Protein AF-A0A927XH77-F1 (afdb_monomer_lite)

Structure (mmCIF, N/CA/C/O backbone):
data_AF-A0A927XH77-F1
#
_entry.id   AF-A0A927XH77-F1
#
loop_
_atom_site.group_PDB
_atom_site.id
_atom_site.type_symbol
_atom_site.label_atom_id
_atom_site.label_alt_id
_atom_site.label_comp_id
_atom_site.label_asym_id
_atom_site.label_entity_id
_atom_site.label_seq_id
_atom_site.pdbx_PDB_ins_code
_atom_site.Cartn_x
_atom_site.Cartn_y
_atom_site.Cartn_z
_atom_site.occupancy
_atom_site.B_iso_or_equiv
_atom_site.auth_seq_id
_atom_site.auth_comp_id
_atom_site.auth_asym_id
_atom_site.auth_atom_id
_atom_site.pdbx_PDB_model_num
ATOM 1 N N . MET A 1 1 ? 12.608 -8.763 -32.098 1.00 68.75 1 MET A N 1
ATOM 2 C CA . MET A 1 1 ? 11.602 -8.159 -32.977 1.00 68.75 1 MET A CA 1
ATOM 3 C C . MET A 1 1 ? 12.230 -7.992 -34.345 1.00 68.75 1 MET A C 1
ATOM 5 O O . MET A 1 1 ? 13.358 -7.510 -34.406 1.00 68.75 1 MET A O 1
ATOM 9 N N . THR A 1 2 ? 11.571 -8.462 -35.395 1.00 84.12 2 THR A N 1
ATOM 10 C CA . THR A 1 2 ? 11.972 -8.260 -36.792 1.00 84.12 2 THR A CA 1
ATOM 11 C C . THR A 1 2 ? 11.554 -6.865 -37.270 1.00 84.12 2 THR A C 1
ATOM 13 O O . THR A 1 2 ? 10.766 -6.179 -36.618 1.00 84.12 2 THR A O 1
ATOM 16 N N . GLU A 1 3 ? 12.080 -6.422 -38.409 1.00 82.06 3 GLU A N 1
ATOM 17 C CA . GLU A 1 3 ? 11.699 -5.135 -39.007 1.00 82.06 3 GLU A CA 1
ATOM 18 C C . GLU A 1 3 ? 10.215 -5.100 -39.415 1.00 82.06 3 GLU A C 1
ATOM 20 O O . GLU A 1 3 ? 9.534 -4.096 -39.219 1.00 82.06 3 GLU A O 1
ATOM 25 N N . GLU A 1 4 ? 9.683 -6.218 -39.913 1.00 86.25 4 GLU A N 1
ATOM 26 C CA . GLU A 1 4 ? 8.265 -6.361 -40.252 1.00 86.25 4 GLU A CA 1
ATOM 27 C C . GLU A 1 4 ? 7.363 -6.249 -39.014 1.00 86.25 4 GLU A C 1
ATOM 29 O O . GLU A 1 4 ? 6.368 -5.521 -39.032 1.00 86.25 4 GLU A O 1
ATOM 34 N N . GLU A 1 5 ? 7.740 -6.907 -37.912 1.00 84.69 5 GLU A N 1
ATOM 35 C CA . GLU A 1 5 ? 7.036 -6.804 -36.629 1.00 84.69 5 GLU A CA 1
ATOM 36 C C . GLU A 1 5 ? 7.034 -5.360 -36.108 1.00 84.69 5 GLU A C 1
ATOM 38 O O . GLU A 1 5 ? 5.997 -4.869 -35.663 1.00 84.69 5 GLU A O 1
ATOM 43 N N . TYR A 1 6 ? 8.166 -4.656 -36.218 1.00 83.38 6 TYR A N 1
ATOM 44 C CA . TYR A 1 6 ? 8.263 -3.250 -35.826 1.00 83.38 6 TYR A CA 1
ATOM 45 C C . TYR A 1 6 ? 7.384 -2.343 -36.695 1.00 83.38 6 TYR A C 1
ATOM 47 O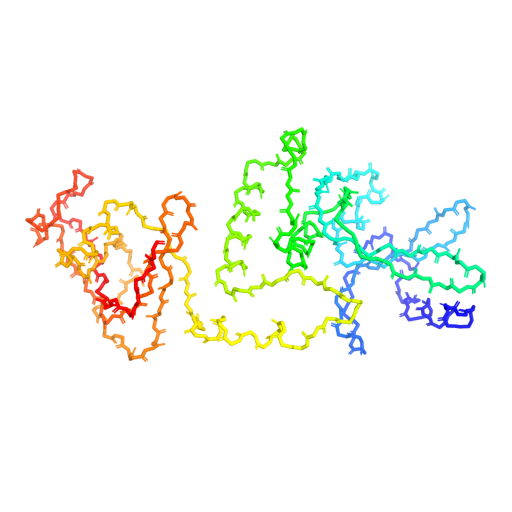 O . TYR A 1 6 ? 6.660 -1.497 -36.176 1.00 83.38 6 TYR A O 1
ATOM 55 N N . ASN A 1 7 ? 7.386 -2.536 -38.014 1.00 85.00 7 ASN A N 1
ATOM 56 C CA . ASN A 1 7 ? 6.564 -1.736 -38.922 1.00 85.00 7 ASN A CA 1
ATOM 57 C C . ASN A 1 7 ? 5.062 -1.947 -38.678 1.00 85.00 7 ASN A C 1
ATOM 59 O O . ASN A 1 7 ? 4.292 -0.986 -38.709 1.00 85.00 7 ASN A O 1
ATOM 63 N N . ASN A 1 8 ? 4.636 -3.180 -38.391 1.00 86.06 8 ASN A N 1
ATOM 64 C CA . ASN A 1 8 ? 3.254 -3.468 -38.002 1.00 86.06 8 ASN A CA 1
ATOM 65 C C . ASN A 1 8 ? 2.901 -2.855 -36.640 1.00 86.06 8 ASN A C 1
ATOM 67 O O . ASN A 1 8 ? 1.804 -2.321 -36.482 1.00 86.06 8 ASN A O 1
ATOM 71 N N . PHE A 1 9 ? 3.838 -2.868 -35.686 1.00 86.19 9 PHE A N 1
ATOM 72 C CA . PHE A 1 9 ? 3.676 -2.185 -34.403 1.00 86.19 9 PHE A CA 1
ATOM 73 C C . PHE A 1 9 ? 3.472 -0.674 -34.588 1.00 86.19 9 PHE A C 1
ATOM 75 O O . PHE A 1 9 ? 2.514 -0.129 -34.050 1.00 86.19 9 PHE A O 1
ATOM 82 N N . VAL A 1 10 ? 4.297 -0.001 -35.398 1.00 86.94 10 VAL A N 1
ATOM 83 C CA . VAL A 1 10 ? 4.173 1.449 -35.645 1.00 86.94 10 VAL A CA 1
ATOM 84 C C . VAL A 1 10 ? 2.848 1.801 -36.326 1.00 86.94 10 VAL A C 1
ATOM 86 O O . VAL A 1 10 ? 2.184 2.741 -35.890 1.00 86.94 10 VAL A O 1
ATOM 89 N N . LYS A 1 11 ? 2.417 1.021 -37.330 1.00 89.25 11 LYS A N 1
ATOM 90 C CA . LYS A 1 11 ? 1.154 1.249 -38.063 1.00 89.25 11 LYS A CA 1
ATOM 91 C C . LYS A 1 11 ? -0.073 1.340 -37.154 1.00 89.25 11 LYS A C 1
ATOM 93 O O . LYS A 1 11 ? -0.998 2.096 -37.445 1.00 89.25 11 LYS A O 1
ATOM 98 N N . ARG A 1 12 ? -0.085 0.619 -36.025 1.00 88.31 12 ARG A N 1
ATOM 99 C CA . ARG A 1 12 ? -1.163 0.696 -35.018 1.00 88.31 12 ARG A CA 1
ATOM 100 C C . ARG A 1 12 ? -1.393 2.128 -34.513 1.00 88.31 12 ARG A C 1
ATOM 102 O O . ARG A 1 12 ? -2.514 2.486 -34.145 1.00 88.31 12 ARG A O 1
ATOM 109 N N . TYR A 1 13 ? -0.345 2.948 -34.514 1.00 92.56 13 TYR A N 1
ATOM 110 C CA . TYR A 1 13 ? -0.334 4.287 -33.942 1.00 92.56 13 TYR A CA 1
ATOM 111 C C . TYR A 1 13 ? -0.409 5.409 -34.979 1.00 92.56 13 TYR A C 1
ATOM 113 O O . TYR A 1 13 ? -0.410 6.574 -34.591 1.00 92.56 13 TYR A O 1
ATOM 121 N N . ASP A 1 14 ? -0.558 5.104 -36.273 1.00 90.38 14 ASP A N 1
ATOM 122 C CA . ASP A 1 14 ? -0.617 6.114 -37.346 1.00 90.38 14 ASP A CA 1
ATOM 123 C C . ASP A 1 14 ? -1.725 7.163 -37.132 1.00 90.38 14 ASP A C 1
ATOM 125 O O . ASP A 1 14 ? -1.602 8.314 -37.551 1.00 90.38 14 ASP A O 1
ATOM 129 N N . LYS A 1 15 ? -2.792 6.815 -36.406 1.00 91.06 15 LYS A N 1
ATOM 130 C CA . LYS A 1 15 ? -3.850 7.762 -36.009 1.00 91.06 15 LYS A CA 1
ATOM 131 C C . LYS A 1 15 ? -3.370 8.899 -35.092 1.00 91.06 15 LYS A C 1
ATOM 133 O O . LYS A 1 15 ? -4.022 9.935 -35.033 1.00 91.06 15 LYS A O 1
ATOM 138 N N . PHE A 1 16 ? -2.234 8.735 -34.413 1.00 91.56 16 PHE A N 1
ATOM 139 C CA . PHE A 1 16 ? -1.624 9.733 -33.524 1.00 91.56 16 PHE A CA 1
ATOM 140 C C . PHE A 1 16 ? -0.517 10.541 -34.204 1.00 91.56 16 PHE A C 1
ATOM 142 O O . PHE A 1 16 ? 0.141 11.357 -33.567 1.00 91.56 16 PHE A O 1
ATOM 149 N N . ASN A 1 17 ? -0.294 10.341 -35.504 1.00 87.50 17 ASN A N 1
ATOM 150 C CA . ASN A 1 17 ? 0.844 10.912 -36.219 1.00 87.50 17 ASN A CA 1
ATOM 151 C C . ASN A 1 17 ? 0.832 12.457 -36.228 1.00 87.50 17 ASN A C 1
ATOM 153 O O . ASN A 1 17 ? 1.875 13.078 -36.405 1.00 87.50 17 ASN A O 1
ATOM 157 N N . ASN A 1 18 ? -0.317 13.099 -36.008 1.00 85.38 18 ASN A N 1
ATOM 158 C CA . ASN A 1 18 ? -0.429 14.561 -35.920 1.00 85.38 18 ASN A CA 1
ATOM 159 C C . ASN A 1 18 ? -0.447 15.094 -34.477 1.00 85.38 18 ASN A C 1
ATOM 161 O O . ASN A 1 18 ? -0.586 16.301 -34.277 1.00 85.38 18 ASN A O 1
ATOM 165 N N . ASN A 1 19 ? -0.301 14.221 -33.479 1.00 84.94 19 ASN A N 1
ATOM 166 C CA . ASN A 1 19 ? -0.339 14.607 -32.076 1.00 84.94 19 ASN A CA 1
ATOM 167 C C . ASN A 1 19 ? 1.071 14.972 -31.610 1.00 84.94 19 ASN A C 1
ATOM 169 O O . ASN A 1 19 ? 2.002 14.177 -31.719 1.00 84.94 19 ASN A O 1
ATOM 173 N N . ASN A 1 20 ? 1.203 16.176 -31.057 1.00 80.00 20 ASN A N 1
ATOM 174 C CA . ASN A 1 20 ? 2.467 16.695 -30.527 1.00 80.00 20 ASN A CA 1
ATOM 175 C C . ASN A 1 20 ? 2.571 16.549 -28.998 1.00 80.00 20 ASN A C 1
ATOM 177 O O . ASN A 1 20 ? 3.527 17.039 -28.405 1.00 80.00 20 ASN A O 1
ATOM 181 N N . LEU A 1 21 ? 1.576 15.922 -28.364 1.00 89.12 21 LEU A N 1
ATOM 182 C CA . LEU A 1 21 ? 1.534 15.638 -26.931 1.00 89.12 21 LEU A CA 1
ATOM 183 C C . LEU A 1 21 ? 1.162 14.167 -26.692 1.00 89.12 21 LEU A C 1
ATOM 185 O O . LEU A 1 21 ? 0.433 13.596 -27.516 1.00 89.12 21 LEU A O 1
ATOM 189 N N . PRO A 1 22 ? 1.605 13.568 -25.568 1.00 92.44 22 PRO A N 1
ATOM 190 C CA . PRO A 1 22 ? 1.251 12.204 -25.196 1.00 92.44 22 PRO A CA 1
ATOM 191 C C . PRO A 1 22 ? -0.263 12.067 -25.080 1.00 92.44 22 PRO A C 1
ATOM 193 O O . PRO A 1 22 ? -0.912 12.744 -24.284 1.00 92.44 22 PRO A O 1
ATOM 196 N N . THR A 1 23 ? -0.834 11.212 -25.920 1.00 93.94 23 THR A N 1
ATOM 197 C CA . THR A 1 23 ? -2.278 11.001 -26.014 1.00 93.94 23 THR A CA 1
ATOM 198 C C . THR A 1 23 ? -2.631 9.668 -25.366 1.00 93.94 23 THR A C 1
ATOM 200 O O . THR A 1 23 ? -2.042 8.659 -25.760 1.00 93.94 23 THR A O 1
ATOM 203 N N . PRO A 1 24 ? -3.572 9.626 -24.405 1.00 94.31 24 PRO A N 1
ATOM 204 C CA . PRO A 1 24 ? -3.994 8.369 -23.805 1.00 94.31 24 PRO A CA 1
ATOM 205 C C . PRO A 1 24 ? -4.675 7.485 -24.855 1.00 94.31 24 PRO A C 1
ATOM 207 O O . PRO A 1 24 ? -5.554 7.930 -25.597 1.00 94.31 24 PRO A O 1
ATOM 210 N N . PHE A 1 25 ? -4.276 6.222 -24.904 1.00 94.06 25 PHE A N 1
ATOM 211 C CA . PHE A 1 25 ? -4.790 5.222 -25.821 1.00 94.06 25 PHE A CA 1
ATOM 212 C C . PHE A 1 25 ? -4.971 3.894 -25.096 1.00 94.06 25 PHE A C 1
ATOM 214 O O . PHE A 1 25 ? -4.021 3.331 -24.562 1.00 94.06 25 PHE A O 1
ATOM 221 N N . TRP A 1 26 ? -6.202 3.390 -25.097 1.00 94.44 26 TRP A N 1
ATOM 222 C CA . TRP A 1 26 ? -6.497 2.036 -24.655 1.00 94.44 26 TRP A CA 1
ATOM 223 C C . TRP A 1 26 ? -6.350 1.069 -25.834 1.00 94.44 26 TRP A C 1
ATOM 225 O O . TRP A 1 26 ? -7.107 1.142 -26.807 1.00 94.44 26 TRP A O 1
ATOM 235 N N . ASP A 1 27 ? -5.358 0.185 -25.761 1.00 90.44 27 ASP A N 1
ATOM 236 C CA . ASP A 1 27 ? -5.186 -0.901 -26.718 1.00 90.44 27 ASP A CA 1
ATOM 237 C C . ASP A 1 27 ? -6.066 -2.084 -26.303 1.00 90.44 27 ASP A C 1
ATOM 239 O O . ASP A 1 27 ? -5.738 -2.813 -25.370 1.00 90.44 27 ASP A O 1
ATOM 243 N N . GLU A 1 28 ? -7.175 -2.284 -27.015 1.00 90.00 28 GLU A N 1
ATOM 244 C CA . GLU A 1 28 ? -8.124 -3.372 -26.751 1.00 90.00 28 GLU A CA 1
ATOM 245 C C . GLU A 1 28 ? -7.530 -4.771 -26.977 1.00 90.00 28 GLU A C 1
ATOM 247 O O . GLU A 1 28 ? -7.924 -5.725 -26.311 1.00 90.00 28 GLU A O 1
ATOM 252 N N . GLU A 1 29 ? -6.580 -4.938 -27.897 1.00 88.56 29 GLU A N 1
ATOM 253 C CA . GLU A 1 29 ? -5.994 -6.256 -28.174 1.00 88.56 29 GLU A CA 1
ATOM 254 C C . GLU A 1 29 ? -5.056 -6.681 -27.044 1.00 88.56 29 GLU A C 1
ATOM 256 O O . GLU A 1 29 ? -5.024 -7.847 -26.647 1.00 88.56 29 GLU A O 1
ATOM 261 N N . ARG A 1 30 ? -4.282 -5.725 -26.524 1.00 87.94 30 ARG A N 1
ATOM 262 C CA . ARG A 1 30 ? -3.307 -5.954 -25.451 1.00 87.94 30 ARG A CA 1
ATOM 263 C C . ARG A 1 30 ? -3.860 -5.677 -24.057 1.00 87.94 30 ARG A C 1
ATOM 265 O O . ARG A 1 30 ? -3.221 -6.080 -23.090 1.00 87.94 30 ARG A O 1
ATOM 272 N N . GLN A 1 31 ? -5.027 -5.041 -23.960 1.00 90.06 31 GLN A N 1
ATOM 273 C CA . GLN A 1 31 ? -5.666 -4.603 -22.717 1.00 90.06 31 GLN A CA 1
ATOM 274 C C . GLN A 1 31 ? -4.722 -3.733 -21.869 1.00 90.06 31 GLN A C 1
ATOM 276 O O . GLN A 1 31 ? -4.516 -3.982 -20.680 1.00 90.06 31 GLN A O 1
ATOM 281 N N . VAL A 1 32 ? -4.105 -2.732 -22.507 1.00 90.44 32 VAL A N 1
ATOM 282 C CA . VAL A 1 32 ? -3.162 -1.801 -21.865 1.00 90.44 32 VAL A CA 1
ATOM 283 C C . VAL A 1 32 ? -3.519 -0.351 -22.171 1.00 90.44 32 VAL A C 1
ATOM 285 O O . VAL A 1 32 ? -3.895 -0.016 -23.294 1.00 90.44 32 VAL A O 1
ATOM 288 N N . LEU A 1 33 ? -3.372 0.513 -21.165 1.00 92.38 33 LEU A N 1
ATOM 289 C CA . LEU A 1 33 ? -3.394 1.960 -21.344 1.00 92.38 33 LEU A CA 1
ATOM 290 C C . LEU A 1 33 ? -1.980 2.444 -21.664 1.00 92.38 33 LEU A C 1
ATOM 292 O O . LEU A 1 33 ? -1.031 2.117 -20.953 1.00 92.38 33 LEU A O 1
ATOM 296 N N . GLU A 1 34 ? -1.861 3.244 -22.713 1.00 93.62 34 GLU A N 1
ATOM 297 C CA . GLU A 1 34 ? -0.601 3.793 -23.197 1.00 93.62 34 GLU A CA 1
ATOM 298 C C . GLU A 1 34 ? -0.733 5.296 -23.434 1.00 93.62 34 GLU A C 1
ATOM 300 O O . GLU A 1 34 ? -1.807 5.799 -23.759 1.00 93.62 34 GLU A O 1
ATOM 305 N N . TYR A 1 35 ? 0.377 6.013 -23.320 1.00 93.38 35 TYR A N 1
ATOM 306 C CA . TYR A 1 35 ? 0.507 7.404 -23.723 1.00 93.38 35 TYR A CA 1
ATOM 307 C C . TYR A 1 35 ? 1.366 7.458 -24.976 1.00 93.38 35 TYR A C 1
ATOM 309 O O . TYR A 1 35 ? 2.545 7.108 -24.958 1.00 93.38 35 TYR A O 1
ATOM 317 N N . VAL A 1 36 ? 0.742 7.860 -26.081 1.00 93.19 36 VAL A N 1
ATOM 318 C CA . VAL A 1 36 ? 1.332 7.761 -27.414 1.00 93.19 36 VAL A CA 1
ATOM 319 C C . VAL A 1 36 ? 1.553 9.143 -27.992 1.00 93.19 36 VAL A C 1
ATOM 321 O O . VAL A 1 36 ? 0.633 9.965 -28.023 1.00 93.19 36 VAL A O 1
ATOM 324 N N . HIS A 1 37 ? 2.751 9.390 -28.507 1.00 90.12 37 HIS A N 1
ATOM 325 C CA . HIS A 1 37 ? 3.009 10.559 -29.335 1.00 90.12 37 HIS A CA 1
ATOM 326 C C . HIS A 1 37 ? 4.105 10.289 -30.360 1.00 90.12 37 HIS A C 1
ATOM 328 O O . HIS A 1 37 ? 4.847 9.312 -30.279 1.00 90.12 37 HIS A O 1
ATOM 334 N N . PHE A 1 38 ? 4.207 11.178 -31.345 1.00 89.25 38 PHE A N 1
ATOM 335 C CA . PHE A 1 38 ? 5.346 11.200 -32.248 1.00 89.25 38 PHE A CA 1
ATOM 336 C C . PHE A 1 38 ? 6.177 12.450 -32.003 1.00 89.25 38 PHE A C 1
ATOM 338 O O . PHE A 1 38 ? 5.648 13.554 -31.894 1.00 89.25 38 PHE A O 1
ATOM 345 N N . TYR A 1 39 ? 7.493 12.290 -32.007 1.00 84.06 39 TYR A N 1
ATOM 346 C CA . TYR A 1 39 ? 8.443 13.391 -31.895 1.00 84.06 39 TYR A CA 1
ATOM 347 C C . TYR A 1 39 ? 9.444 13.358 -33.053 1.00 84.06 39 TYR A C 1
ATOM 349 O O . TYR A 1 39 ? 9.591 12.356 -33.759 1.00 84.06 39 TYR A O 1
ATOM 357 N N . LYS A 1 40 ? 10.129 14.478 -33.304 1.00 84.31 40 LYS A N 1
ATOM 358 C CA . LYS A 1 40 ? 11.193 14.560 -34.315 1.00 84.31 40 LYS A CA 1
ATOM 359 C C . LYS A 1 40 ? 12.554 14.534 -33.631 1.00 84.31 40 LYS A C 1
ATOM 361 O O . LYS A 1 40 ? 12.873 15.430 -32.861 1.00 84.31 40 LYS A O 1
ATOM 366 N N . ASN A 1 41 ? 13.387 13.560 -33.980 1.00 79.44 41 ASN A N 1
ATOM 367 C CA . ASN A 1 41 ? 14.772 13.461 -33.525 1.00 79.44 41 ASN A CA 1
ATOM 368 C C . ASN A 1 41 ? 15.702 13.424 -34.743 1.00 79.44 41 ASN A C 1
ATOM 370 O O . ASN A 1 41 ? 15.598 12.521 -35.574 1.00 79.44 41 ASN A O 1
ATOM 374 N N . LYS A 1 42 ? 16.581 14.429 -34.876 1.00 83.50 42 LYS A N 1
ATOM 375 C CA . LYS A 1 42 ? 17.491 14.603 -36.030 1.00 83.50 42 LYS A CA 1
ATOM 376 C C . LYS A 1 42 ? 16.769 14.486 -37.386 1.00 83.50 42 LYS A C 1
ATOM 378 O O . LYS A 1 42 ? 17.221 13.794 -38.291 1.00 83.50 42 LYS A O 1
ATOM 383 N N . GLY A 1 43 ? 15.596 15.112 -37.501 1.00 81.31 43 GLY A N 1
ATOM 384 C CA . GLY A 1 43 ? 14.766 15.088 -38.715 1.00 81.31 43 GLY A CA 1
ATOM 385 C C . GLY A 1 43 ? 13.974 13.795 -38.944 1.00 81.31 43 GLY A C 1
ATOM 386 O O . GLY A 1 43 ? 13.081 13.783 -39.786 1.00 81.31 43 GLY A O 1
ATOM 387 N N . THR A 1 44 ? 14.227 12.739 -38.167 1.00 82.12 44 THR A N 1
ATOM 388 C CA . THR A 1 44 ? 13.483 11.477 -38.245 1.00 82.12 44 THR A CA 1
ATOM 389 C C . THR 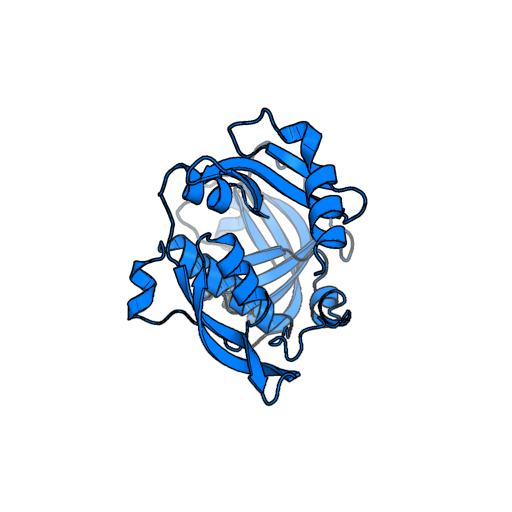A 1 44 ? 12.317 11.507 -37.270 1.00 82.12 44 THR A C 1
ATOM 391 O O . THR A 1 44 ? 12.491 11.822 -36.090 1.00 82.12 44 THR A O 1
ATOM 394 N N . LYS A 1 45 ? 11.119 11.184 -37.757 1.00 84.06 45 LYS A N 1
ATOM 395 C CA . LYS A 1 45 ? 9.941 11.037 -36.906 1.00 84.06 45 LYS A CA 1
ATOM 396 C C . LYS A 1 45 ? 10.031 9.716 -36.148 1.00 84.06 45 LYS A C 1
ATOM 398 O O . LYS A 1 45 ? 10.259 8.677 -36.762 1.00 84.06 45 LYS A O 1
ATOM 403 N N . LYS A 1 46 ? 9.880 9.766 -34.832 1.00 86.31 46 LYS A N 1
ATOM 404 C CA . LYS A 1 46 ? 9.931 8.607 -33.944 1.00 86.31 46 LYS A CA 1
ATOM 405 C C . LYS A 1 46 ? 8.626 8.502 -33.175 1.00 86.31 46 LYS A C 1
ATOM 407 O O . LYS A 1 46 ? 8.064 9.522 -32.785 1.00 86.31 46 LYS A O 1
ATOM 412 N N . LEU A 1 47 ? 8.164 7.271 -33.017 1.00 88.88 47 LEU A N 1
ATOM 413 C CA . LEU A 1 47 ? 7.056 6.913 -32.147 1.00 88.88 47 LEU A CA 1
ATOM 414 C C . LEU A 1 47 ? 7.593 6.781 -30.720 1.00 88.88 47 LEU A C 1
ATOM 416 O O . LEU A 1 47 ? 8.637 6.156 -30.525 1.00 88.88 47 LEU A O 1
ATOM 420 N N . ASP A 1 48 ? 6.866 7.333 -29.761 1.00 88.50 48 ASP A N 1
ATOM 421 C CA . ASP A 1 48 ? 7.004 7.007 -28.350 1.00 88.50 48 ASP A CA 1
ATOM 422 C C . ASP A 1 48 ? 5.682 6.446 -27.811 1.00 88.50 48 ASP A C 1
ATOM 424 O O . ASP A 1 48 ? 4.596 6.940 -28.137 1.00 88.50 48 ASP A O 1
ATOM 428 N N . VAL A 1 49 ? 5.798 5.382 -27.021 1.00 90.38 49 VAL A N 1
ATOM 429 C CA . VAL A 1 49 ? 4.697 4.660 -26.380 1.00 90.38 49 VAL A CA 1
ATOM 430 C C . VAL A 1 49 ? 5.147 4.350 -24.963 1.00 90.38 49 VAL A C 1
ATOM 432 O O . VAL A 1 49 ? 5.961 3.451 -24.751 1.00 90.38 49 VAL A O 1
ATOM 435 N N . SER A 1 50 ? 4.593 5.070 -23.996 1.00 88.94 50 SER A N 1
ATOM 436 C CA . SER A 1 50 ? 4.905 4.871 -22.583 1.00 88.94 50 SER A CA 1
ATOM 437 C C . SER A 1 50 ? 3.684 4.396 -21.806 1.00 88.94 50 SER A C 1
ATOM 439 O O . SER A 1 50 ? 2.542 4.701 -22.151 1.00 88.94 50 SER A O 1
ATOM 441 N N . SER A 1 51 ? 3.918 3.660 -20.723 1.00 86.69 51 SER A N 1
ATOM 442 C CA . SER A 1 51 ? 2.873 3.271 -19.776 1.00 86.69 51 SER A CA 1
ATOM 443 C C . SER A 1 51 ? 2.467 4.402 -18.829 1.00 86.69 51 SER A C 1
ATOM 445 O O . SER A 1 51 ? 1.449 4.272 -18.152 1.00 86.69 51 SER A O 1
ATOM 447 N N . THR A 1 52 ? 3.221 5.508 -18.765 1.00 87.12 52 THR A N 1
ATOM 448 C CA . THR A 1 52 ? 2.930 6.621 -17.849 1.00 87.12 52 THR A CA 1
ATOM 449 C C . THR A 1 52 ? 3.017 7.985 -18.535 1.00 87.12 52 THR A C 1
ATOM 451 O O . THR A 1 52 ? 3.855 8.247 -19.406 1.00 87.12 52 THR A O 1
ATOM 454 N N . LEU A 1 53 ? 2.124 8.892 -18.126 1.00 88.88 53 LEU A N 1
ATOM 455 C CA . LEU A 1 53 ? 2.120 10.270 -18.616 1.00 88.88 53 LEU A CA 1
ATOM 456 C C . LEU A 1 53 ? 3.351 11.041 -18.130 1.00 88.88 53 LEU A C 1
ATOM 458 O O . LEU A 1 53 ? 3.904 11.837 -18.881 1.00 88.88 53 LEU A O 1
ATOM 462 N N . GLU A 1 54 ? 3.771 10.795 -16.888 1.00 87.50 54 GLU A N 1
ATOM 463 C CA . GLU A 1 54 ? 4.931 11.435 -16.262 1.00 87.50 54 GLU A CA 1
ATOM 464 C C . GLU A 1 54 ? 6.209 11.176 -17.063 1.00 87.50 54 GLU A C 1
ATOM 466 O O . GLU A 1 54 ? 6.900 12.126 -17.420 1.00 87.50 54 GLU A O 1
ATOM 471 N N . TYR A 1 55 ? 6.457 9.920 -17.449 1.00 82.75 55 TYR A N 1
ATOM 472 C CA . TYR A 1 55 ? 7.584 9.564 -18.311 1.00 82.75 55 TYR A CA 1
ATOM 473 C C . TYR A 1 55 ? 7.481 10.243 -19.682 1.00 82.75 55 TYR A C 1
ATOM 475 O O . TYR A 1 55 ? 8.408 10.921 -20.120 1.00 82.75 55 TYR A O 1
ATOM 483 N N . SER A 1 56 ? 6.310 10.137 -20.325 1.00 86.00 56 SER A N 1
ATOM 484 C CA . SER A 1 56 ? 6.084 10.712 -21.660 1.00 86.00 56 SER A CA 1
ATOM 485 C C . SER A 1 56 ? 6.305 12.230 -21.702 1.00 86.00 56 SER A C 1
ATOM 487 O O . SER A 1 56 ? 6.811 12.771 -22.682 1.00 86.00 56 SER A O 1
ATOM 489 N N . LEU A 1 57 ? 5.883 12.950 -20.656 1.00 88.19 57 LEU A N 1
ATOM 490 C CA . LEU A 1 57 ? 6.086 14.396 -20.541 1.00 88.19 57 LEU A CA 1
ATOM 491 C C . LEU A 1 57 ? 7.512 14.744 -20.111 1.00 88.19 57 LEU A C 1
ATOM 493 O O . LEU A 1 57 ? 8.032 15.768 -20.559 1.00 88.19 57 LEU A O 1
ATOM 497 N N . GLY A 1 58 ? 8.138 13.916 -19.272 1.00 85.25 58 GLY A N 1
ATOM 498 C CA . GLY A 1 58 ? 9.532 14.055 -18.856 1.00 85.25 58 GLY A CA 1
ATOM 499 C C . GLY A 1 58 ? 10.479 14.097 -20.053 1.00 85.25 58 GLY A C 1
ATOM 500 O O . GLY A 1 58 ? 11.301 15.010 -20.140 1.00 85.25 58 GLY A O 1
ATOM 501 N N . ASP A 1 59 ? 10.280 13.207 -21.028 1.00 78.69 59 ASP A N 1
ATOM 502 C CA . ASP A 1 59 ? 11.062 13.170 -22.271 1.00 78.69 59 ASP A CA 1
ATOM 503 C C . ASP A 1 59 ? 10.874 14.428 -23.134 1.00 78.69 59 ASP A C 1
ATOM 505 O O . ASP A 1 59 ? 11.839 14.980 -23.666 1.00 78.69 59 ASP A O 1
ATOM 509 N N . ILE A 1 60 ? 9.641 14.931 -23.246 1.00 84.25 60 ILE A N 1
ATOM 510 C CA . ILE A 1 60 ? 9.337 16.139 -24.033 1.00 84.25 60 ILE A CA 1
ATOM 511 C C . ILE A 1 60 ? 9.924 17.391 -23.380 1.00 84.25 60 ILE A C 1
ATOM 513 O O . ILE A 1 60 ? 10.453 18.273 -24.058 1.00 84.25 60 ILE A O 1
ATOM 517 N N . THR A 1 61 ? 9.787 17.498 -22.062 1.00 84.69 61 THR A N 1
ATOM 518 C CA . THR A 1 61 ? 10.173 18.693 -21.301 1.00 84.69 61 THR A CA 1
ATOM 519 C C . THR A 1 61 ? 11.624 18.663 -20.839 1.00 84.69 61 THR A C 1
ATOM 521 O O . THR A 1 61 ? 12.109 19.663 -20.311 1.00 84.69 61 THR A O 1
ATOM 524 N N . ASN A 1 62 ? 12.325 17.544 -21.052 1.00 80.94 62 ASN A N 1
ATOM 525 C CA . ASN A 1 62 ? 13.638 17.277 -20.475 1.00 80.94 62 ASN A CA 1
ATOM 526 C C . ASN A 1 62 ? 13.637 17.437 -18.938 1.00 80.94 62 ASN A C 1
ATOM 528 O O . ASN A 1 62 ? 14.600 17.927 -18.347 1.00 80.94 62 ASN A O 1
ATOM 532 N N . ALA A 1 63 ? 12.531 17.049 -18.298 1.00 83.56 63 ALA A N 1
ATOM 533 C CA . ALA A 1 63 ? 12.314 17.112 -16.854 1.00 83.56 63 ALA A CA 1
ATOM 534 C C . ALA A 1 63 ? 12.271 15.698 -16.257 1.00 83.56 63 ALA A C 1
ATOM 536 O O . ALA A 1 63 ? 11.299 15.302 -15.617 1.00 83.56 63 ALA A O 1
ATOM 537 N N . SER A 1 64 ? 13.322 14.915 -16.505 1.00 75.81 64 SER A N 1
ATOM 538 C CA . SER A 1 64 ? 13.401 13.543 -16.007 1.00 75.81 64 SER A CA 1
ATOM 539 C C . SER A 1 64 ? 13.566 13.525 -14.492 1.00 75.81 64 SER A C 1
ATOM 541 O O . SER A 1 64 ? 14.497 14.124 -13.948 1.00 75.81 64 SER A O 1
ATOM 543 N N . LEU A 1 65 ? 12.710 12.763 -13.817 1.00 88.56 65 LEU A N 1
ATOM 544 C CA . LEU A 1 65 ? 12.943 12.385 -12.431 1.00 88.56 65 LEU A CA 1
ATOM 545 C C . LEU A 1 65 ? 14.000 11.283 -12.369 1.00 88.56 65 LEU A C 1
ATOM 547 O O . LEU A 1 65 ? 14.308 10.620 -13.366 1.00 88.56 65 LEU A O 1
ATOM 551 N N . TYR A 1 66 ? 14.589 11.128 -11.191 1.00 92.94 66 TYR A N 1
ATOM 552 C CA . TYR A 1 66 ? 15.590 10.110 -10.923 1.00 92.94 66 TYR A CA 1
ATOM 553 C C . TYR A 1 66 ? 15.319 9.520 -9.546 1.00 92.94 66 TYR A C 1
ATOM 555 O O . TYR A 1 66 ? 15.570 10.172 -8.532 1.00 92.94 66 TYR A O 1
ATOM 563 N N . TYR A 1 67 ? 14.791 8.299 -9.525 1.00 96.19 67 TYR A N 1
ATOM 564 C CA . TYR A 1 67 ? 14.450 7.569 -8.311 1.00 96.19 67 TYR A CA 1
ATOM 565 C C . TYR A 1 67 ? 15.332 6.326 -8.171 1.00 96.19 67 TYR A C 1
ATOM 567 O O . TYR A 1 67 ? 14.998 5.286 -8.738 1.00 96.19 67 TYR A O 1
ATOM 575 N N . PRO A 1 68 ? 16.465 6.414 -7.455 1.00 97.88 68 PRO A N 1
ATOM 576 C CA . PRO A 1 68 ? 17.357 5.284 -7.238 1.00 97.88 68 PRO A CA 1
ATOM 577 C C . PRO A 1 68 ? 16.844 4.351 -6.138 1.00 97.88 68 PRO A C 1
ATOM 579 O O . PRO A 1 68 ? 16.271 4.795 -5.141 1.00 97.88 68 PRO A O 1
ATOM 582 N N . PHE A 1 69 ? 17.052 3.050 -6.313 1.00 98.19 69 PHE A N 1
ATOM 583 C CA . PHE A 1 69 ? 16.707 2.011 -5.341 1.00 98.19 69 PHE A CA 1
ATOM 584 C C . PHE A 1 69 ? 17.535 0.748 -5.593 1.00 98.19 69 PHE A C 1
ATOM 586 O O . PHE A 1 69 ? 18.136 0.567 -6.651 1.00 98.19 69 PHE A O 1
ATOM 593 N N . ASN A 1 70 ? 17.533 -0.168 -4.633 1.00 97.94 70 ASN A N 1
ATOM 594 C CA . ASN A 1 70 ? 18.010 -1.531 -4.823 1.00 97.94 70 ASN A CA 1
ATOM 595 C C . ASN A 1 70 ? 16.811 -2.460 -4.949 1.00 97.94 70 ASN A C 1
ATOM 597 O O . ASN A 1 70 ? 15.842 -2.333 -4.204 1.00 97.94 70 ASN A O 1
ATOM 601 N N . ALA A 1 71 ? 16.875 -3.400 -5.882 1.00 97.00 71 ALA A N 1
ATOM 602 C CA . ALA A 1 71 ? 15.865 -4.434 -6.045 1.00 97.00 71 ALA A CA 1
ATOM 603 C C . ALA A 1 71 ? 16.482 -5.649 -6.735 1.00 97.00 71 ALA A C 1
ATOM 605 O O . ALA A 1 71 ? 17.585 -5.597 -7.281 1.00 97.00 71 ALA A O 1
ATOM 606 N N . LYS A 1 72 ? 15.737 -6.751 -6.753 1.00 94.56 72 LYS A N 1
ATOM 607 C CA . LYS A 1 72 ? 16.056 -7.866 -7.634 1.00 94.56 72 LYS A CA 1
ATOM 608 C C . LYS A 1 72 ? 15.760 -7.462 -9.085 1.00 94.56 72 LYS A C 1
ATOM 610 O O . LYS A 1 72 ? 14.617 -7.135 -9.407 1.00 94.56 72 LYS A O 1
ATOM 615 N N . ILE A 1 73 ? 16.791 -7.460 -9.928 1.00 89.88 73 ILE A N 1
ATOM 616 C CA . ILE A 1 73 ? 16.764 -7.031 -11.331 1.00 89.88 73 ILE A CA 1
ATOM 617 C C . ILE A 1 73 ? 17.072 -8.203 -12.265 1.00 89.88 73 ILE A C 1
ATOM 619 O O . ILE A 1 73 ? 17.879 -9.079 -11.955 1.00 89.88 73 ILE A O 1
ATOM 623 N N . ILE A 1 74 ? 16.418 -8.218 -13.428 1.00 85.56 74 ILE A N 1
ATOM 624 C CA . ILE A 1 74 ? 16.674 -9.209 -14.478 1.00 85.56 74 ILE A CA 1
ATOM 625 C C . ILE A 1 74 ? 17.709 -8.624 -15.431 1.00 85.56 74 ILE A C 1
ATOM 627 O O . ILE A 1 74 ? 17.404 -7.746 -16.238 1.00 85.56 74 ILE A O 1
ATOM 631 N N . ILE A 1 75 ? 18.925 -9.148 -15.373 1.00 84.56 75 ILE A N 1
ATOM 632 C CA . ILE A 1 75 ? 20.012 -8.757 -16.263 1.00 84.56 75 ILE A CA 1
ATOM 633 C C . ILE A 1 75 ? 20.027 -9.705 -17.451 1.00 84.56 75 ILE A C 1
ATOM 635 O O . ILE A 1 75 ? 19.898 -10.920 -17.299 1.00 84.56 75 ILE A O 1
ATOM 639 N N . SER A 1 76 ? 20.200 -9.155 -18.651 1.00 85.19 76 SER A N 1
ATOM 640 C CA . SER A 1 76 ? 20.396 -9.958 -19.852 1.00 85.19 76 SER A CA 1
ATOM 641 C C . SER A 1 76 ? 21.707 -9.613 -20.531 1.00 85.19 76 SER A C 1
ATOM 643 O O . SER A 1 76 ? 21.950 -8.441 -20.814 1.00 85.19 76 SER A O 1
ATOM 645 N N . TYR A 1 77 ? 22.500 -10.624 -20.860 1.00 85.06 77 TYR A N 1
ATOM 646 C CA . TYR A 1 77 ? 23.742 -10.468 -21.612 1.00 85.06 77 TYR A CA 1
ATOM 647 C C . TYR A 1 77 ? 23.846 -11.533 -22.704 1.00 85.06 77 TYR A C 1
ATOM 649 O O . TYR A 1 77 ? 23.123 -12.532 -22.704 1.00 85.06 77 TYR A O 1
ATOM 657 N N . LEU A 1 78 ? 24.715 -11.288 -23.684 1.00 89.56 78 LEU A N 1
ATOM 658 C CA . LEU A 1 78 ? 24.987 -12.232 -24.761 1.00 89.56 78 LEU A CA 1
ATOM 659 C C . LEU A 1 78 ? 26.221 -13.058 -24.412 1.00 89.56 78 LEU A C 1
ATOM 661 O O . LEU A 1 78 ? 27.316 -12.521 -24.281 1.00 89.56 78 LEU A O 1
ATOM 665 N N . GLU A 1 79 ? 26.052 -14.371 -24.328 1.00 88.81 79 GLU A N 1
ATOM 666 C CA . GLU A 1 79 ? 27.149 -15.323 -24.202 1.00 88.81 79 GLU A CA 1
ATOM 667 C C . GLU A 1 79 ? 27.125 -16.262 -25.410 1.00 88.81 79 GLU A C 1
ATOM 669 O O . GLU A 1 79 ? 26.143 -16.968 -25.642 1.00 88.81 79 GLU A O 1
ATOM 674 N N . LYS A 1 80 ? 28.190 -16.251 -26.227 1.00 88.31 80 LYS A N 1
ATOM 675 C CA . LYS A 1 80 ? 28.302 -17.073 -27.453 1.00 88.31 80 LYS A CA 1
ATOM 676 C C . LYS A 1 80 ? 27.054 -16.978 -28.356 1.00 88.31 80 LYS A C 1
ATOM 678 O O . LYS A 1 80 ? 26.522 -17.992 -28.803 1.00 88.31 80 LYS A O 1
ATOM 683 N N . ASN A 1 81 ? 26.575 -15.754 -28.600 1.00 86.50 81 ASN A N 1
ATOM 684 C CA . ASN A 1 81 ? 25.361 -15.441 -29.374 1.00 86.50 81 ASN A CA 1
ATOM 685 C C . ASN A 1 81 ? 24.043 -15.997 -28.798 1.00 86.50 81 ASN A C 1
ATOM 687 O O . ASN A 1 81 ? 23.026 -16.005 -29.490 1.00 86.50 81 ASN A O 1
ATOM 691 N N . LYS A 1 82 ? 24.023 -16.428 -27.532 1.00 85.31 82 LYS A N 1
ATOM 692 C CA . LYS A 1 82 ? 22.801 -16.773 -26.797 1.00 85.31 82 LYS A CA 1
ATOM 693 C C . LYS A 1 82 ? 22.526 -15.714 -25.740 1.00 85.31 82 LYS A C 1
ATOM 695 O O . LYS A 1 82 ? 23.430 -15.303 -25.019 1.00 85.31 82 LYS A O 1
ATOM 700 N N . ARG A 1 83 ? 21.272 -15.270 -25.647 1.00 83.94 83 ARG A N 1
ATOM 701 C CA . ARG A 1 83 ? 20.840 -14.357 -24.587 1.00 83.94 83 ARG A CA 1
ATOM 702 C C . ARG A 1 83 ? 20.664 -15.153 -23.300 1.00 83.94 83 ARG A C 1
ATOM 704 O O . ARG A 1 83 ? 19.818 -16.043 -23.245 1.00 83.94 83 ARG A O 1
ATOM 711 N N . ILE A 1 84 ? 21.483 -14.844 -22.307 1.00 85.12 84 ILE A N 1
ATOM 712 C CA . ILE A 1 84 ? 21.404 -15.399 -20.959 1.00 85.12 84 ILE A CA 1
ATOM 713 C C . ILE A 1 84 ? 20.701 -14.377 -20.075 1.00 85.12 84 ILE A C 1
ATOM 715 O O . ILE A 1 84 ? 20.878 -13.170 -20.258 1.00 85.12 84 ILE A O 1
ATOM 719 N N . PHE A 1 85 ? 19.884 -14.866 -19.148 1.00 84.25 85 PHE A N 1
ATOM 720 C CA . PHE A 1 85 ? 19.190 -14.048 -18.166 1.00 84.25 85 PHE A CA 1
ATOM 721 C C . PHE A 1 85 ? 19.618 -14.477 -16.775 1.00 84.25 85 PHE A C 1
ATOM 723 O O . PHE A 1 85 ? 19.449 -15.643 -16.422 1.00 84.25 85 PHE A O 1
ATOM 730 N N . ASN A 1 86 ? 20.123 -13.522 -16.005 1.00 86.94 86 ASN A N 1
ATOM 731 C CA . ASN A 1 86 ? 20.420 -13.696 -14.594 1.00 86.94 86 ASN A CA 1
ATOM 732 C C . ASN A 1 86 ? 19.538 -12.770 -13.774 1.00 86.94 86 ASN A C 1
ATOM 734 O O . ASN A 1 86 ? 19.057 -11.743 -14.256 1.00 86.94 86 ASN A O 1
ATOM 738 N N . ILE A 1 87 ? 19.323 -13.170 -12.531 1.00 89.25 87 ILE A N 1
ATOM 739 C CA . ILE A 1 87 ? 18.547 -12.409 -11.572 1.00 89.25 87 ILE A CA 1
ATOM 740 C C . ILE A 1 87 ? 19.442 -12.171 -10.369 1.00 89.25 87 ILE A C 1
ATOM 742 O O . ILE A 1 87 ? 19.893 -13.122 -9.733 1.00 89.25 87 ILE A O 1
ATOM 746 N N . GLU A 1 88 ? 19.708 -10.906 -10.082 1.00 91.75 88 GLU A N 1
ATOM 747 C CA . GLU A 1 88 ? 20.552 -10.495 -8.966 1.00 91.75 88 GLU A CA 1
ATOM 748 C C . GLU A 1 88 ? 19.959 -9.278 -8.269 1.00 91.75 88 GLU A C 1
ATOM 750 O O . GLU A 1 88 ? 19.152 -8.549 -8.843 1.00 91.75 88 GLU A O 1
ATOM 755 N N . VAL A 1 89 ? 20.333 -9.080 -7.007 1.00 94.25 89 VAL A N 1
ATOM 756 C CA . VAL A 1 89 ? 20.016 -7.841 -6.298 1.00 94.25 89 VAL A CA 1
ATOM 757 C C . VAL A 1 89 ? 21.026 -6.798 -6.742 1.00 94.25 89 VAL A C 1
ATOM 759 O O . VAL A 1 89 ? 22.228 -6.987 -6.565 1.00 94.25 89 VAL A O 1
ATOM 762 N N . GLY A 1 90 ? 20.532 -5.716 -7.329 1.00 94.50 90 GLY A N 1
ATOM 763 C CA . GLY A 1 90 ? 21.361 -4.656 -7.878 1.00 94.50 90 GLY A CA 1
ATOM 764 C C . GLY A 1 90 ? 20.755 -3.283 -7.646 1.00 94.50 90 GLY A C 1
ATOM 765 O O . GLY A 1 90 ? 19.583 -3.144 -7.287 1.00 94.50 90 GLY A O 1
ATOM 766 N N . HIS A 1 91 ? 21.587 -2.270 -7.860 1.00 96.19 91 HIS A N 1
ATOM 767 C CA . HIS A 1 91 ? 21.182 -0.876 -7.822 1.00 96.19 91 HIS A CA 1
ATOM 768 C C . HIS A 1 91 ? 20.596 -0.468 -9.178 1.00 96.19 91 HIS A C 1
ATOM 770 O O . HIS A 1 91 ? 21.208 -0.711 -10.220 1.00 96.19 91 HIS A O 1
ATOM 776 N N . SER A 1 92 ? 19.417 0.143 -9.164 1.00 94.94 92 SER A N 1
ATOM 777 C CA . SER A 1 92 ? 18.697 0.615 -10.347 1.00 94.94 92 SER A CA 1
ATOM 778 C C . SER A 1 92 ? 18.112 1.999 -10.082 1.00 94.94 92 SER A C 1
ATOM 780 O O . SER A 1 92 ? 18.218 2.543 -8.984 1.00 94.94 92 SER A O 1
ATOM 782 N N . HIS A 1 93 ? 17.490 2.577 -11.100 1.00 94.94 93 HIS A N 1
ATOM 783 C CA . HIS A 1 93 ? 16.662 3.760 -10.953 1.00 94.94 93 HIS A CA 1
ATOM 784 C C . HIS A 1 93 ? 15.488 3.712 -11.922 1.00 94.94 93 HIS A C 1
ATOM 786 O O . HIS A 1 93 ? 15.532 2.989 -12.915 1.00 94.94 93 HIS A O 1
ATOM 792 N N . GLU A 1 94 ? 14.470 4.511 -11.628 1.00 93.06 94 GLU A N 1
ATOM 793 C CA . GLU A 1 94 ? 13.345 4.765 -12.523 1.00 93.06 94 GLU A CA 1
ATOM 794 C C . GLU A 1 94 ? 13.107 6.270 -12.670 1.00 93.06 94 GLU A C 1
ATOM 796 O O . GLU A 1 94 ? 13.597 7.088 -11.880 1.00 93.06 94 GLU A O 1
ATOM 801 N N . HIS A 1 95 ? 12.348 6.636 -13.699 1.00 89.94 95 HIS A N 1
ATOM 802 C CA . HIS A 1 95 ? 12.075 8.030 -14.061 1.00 89.94 95 HIS A CA 1
ATOM 803 C C . HIS A 1 95 ? 10.655 8.493 -13.707 1.00 89.94 95 HIS A C 1
ATOM 805 O O . HIS A 1 95 ? 10.274 9.616 -14.027 1.00 89.94 95 HIS A O 1
ATOM 811 N N . CYS A 1 96 ? 9.877 7.647 -13.028 1.00 90.31 96 CYS A N 1
ATOM 812 C CA . CYS A 1 96 ? 8.583 7.993 -12.451 1.00 90.31 96 CYS A CA 1
ATOM 813 C C . CYS A 1 96 ? 8.366 7.215 -11.145 1.00 90.31 96 CYS A C 1
ATOM 815 O O . CYS A 1 96 ? 8.958 6.151 -10.945 1.00 90.31 96 CYS A O 1
ATOM 817 N N . PHE A 1 97 ? 7.534 7.736 -10.241 1.00 93.31 97 PHE A N 1
ATOM 818 C CA . PHE A 1 97 ? 7.321 7.080 -8.944 1.00 93.31 97 PHE A CA 1
ATOM 819 C C . PHE A 1 97 ? 6.554 5.753 -9.080 1.00 93.31 97 PHE A C 1
ATOM 821 O O . PHE A 1 97 ? 6.852 4.802 -8.364 1.00 93.31 97 PHE A O 1
ATOM 828 N N . GLU A 1 98 ? 5.618 5.655 -10.029 1.00 92.50 98 GLU A N 1
ATOM 829 C CA . GLU A 1 98 ? 4.832 4.434 -10.277 1.00 92.50 98 GLU A CA 1
ATOM 830 C C . GLU A 1 98 ? 5.725 3.229 -10.625 1.00 92.50 98 GLU A C 1
ATOM 832 O O . GLU A 1 98 ? 5.498 2.119 -10.141 1.00 92.50 98 GLU A O 1
ATOM 837 N N . ASP A 1 99 ? 6.796 3.438 -11.394 1.00 92.25 99 ASP A N 1
ATOM 838 C CA . ASP A 1 99 ? 7.736 2.365 -11.731 1.00 92.25 99 ASP A CA 1
ATOM 839 C C . ASP A 1 99 ? 8.578 1.927 -10.519 1.00 92.25 99 ASP A C 1
ATOM 841 O O . ASP A 1 99 ? 8.885 0.740 -10.377 1.00 92.25 99 ASP A O 1
ATOM 845 N N . VAL A 1 100 ? 8.856 2.828 -9.568 1.00 96.25 100 VAL A N 1
ATOM 846 C CA . VAL A 1 100 ? 9.453 2.456 -8.270 1.00 96.25 100 VAL A CA 1
ATOM 847 C C . VAL A 1 100 ? 8.488 1.582 -7.467 1.00 96.25 100 VAL A C 1
ATOM 849 O O . VAL A 1 100 ? 8.890 0.560 -6.909 1.00 96.25 100 VAL A O 1
ATOM 852 N N . VAL A 1 101 ? 7.198 1.937 -7.435 1.00 97.19 101 VAL A N 1
ATOM 853 C CA . VAL A 1 101 ? 6.156 1.133 -6.769 1.00 97.19 101 VAL A CA 1
ATOM 854 C C . VAL A 1 101 ? 6.037 -0.244 -7.420 1.00 97.19 101 VAL A C 1
ATOM 856 O O . VAL A 1 101 ? 5.904 -1.253 -6.726 1.00 97.19 101 VAL A O 1
ATOM 859 N N . LYS A 1 102 ? 6.155 -0.322 -8.747 1.00 94.44 102 LYS A N 1
ATOM 860 C CA . LYS A 1 102 ? 6.196 -1.584 -9.492 1.00 94.44 102 LYS A CA 1
ATOM 861 C C . LYS A 1 102 ? 7.436 -2.414 -9.155 1.00 94.44 102 LYS A C 1
ATOM 863 O O . LYS A 1 102 ? 7.306 -3.625 -8.962 1.00 94.44 102 LYS A O 1
ATOM 868 N N . ALA A 1 103 ? 8.609 -1.793 -9.034 1.00 95.69 103 ALA A N 1
ATOM 869 C CA . ALA A 1 103 ? 9.830 -2.468 -8.595 1.00 95.69 103 ALA A CA 1
ATOM 870 C C . ALA A 1 103 ? 9.681 -3.036 -7.174 1.00 95.69 103 ALA A C 1
ATOM 872 O O . ALA A 1 103 ? 9.990 -4.209 -6.950 1.00 95.69 103 ALA A O 1
ATOM 873 N N . LEU A 1 104 ? 9.109 -2.261 -6.246 1.00 98.00 104 LEU A N 1
ATOM 874 C CA . LEU A 1 104 ? 8.741 -2.735 -4.910 1.00 98.00 104 LEU A CA 1
ATOM 875 C C . LEU A 1 104 ? 7.738 -3.897 -4.977 1.00 98.00 104 LEU A C 1
ATOM 877 O O . LEU A 1 104 ? 7.914 -4.912 -4.306 1.00 98.00 104 LEU A O 1
ATOM 881 N N . TYR A 1 105 ? 6.701 -3.787 -5.811 1.00 95.81 105 TYR A N 1
ATOM 882 C CA . TYR A 1 105 ? 5.712 -4.847 -5.987 1.00 95.81 105 TYR A CA 1
ATOM 883 C C . TYR A 1 105 ? 6.333 -6.135 -6.525 1.00 95.81 105 TYR A C 1
ATOM 885 O O . TYR A 1 105 ? 5.868 -7.213 -6.163 1.00 95.81 105 TYR A O 1
ATOM 893 N N . TYR A 1 106 ? 7.353 -6.065 -7.381 1.00 94.69 106 TYR A N 1
ATOM 894 C CA . TYR A 1 106 ? 8.044 -7.232 -7.939 1.00 94.69 106 TYR A CA 1
ATOM 895 C C . TYR A 1 106 ? 9.064 -7.849 -6.993 1.00 94.69 106 TYR A C 1
ATOM 897 O O . TYR A 1 106 ? 9.190 -9.076 -6.974 1.00 94.69 106 TYR A O 1
ATOM 905 N N . SER A 1 107 ? 9.722 -7.027 -6.186 1.00 96.44 107 SER A N 1
ATOM 906 C CA . SER A 1 107 ? 10.852 -7.453 -5.368 1.00 96.44 107 SER A CA 1
ATOM 907 C C . SER A 1 107 ? 10.724 -6.987 -3.911 1.00 96.44 107 SER A C 1
ATOM 909 O O . SER A 1 107 ? 11.651 -6.358 -3.412 1.00 96.44 107 SER A O 1
ATOM 911 N N . PRO A 1 108 ? 9.606 -7.254 -3.204 1.00 97.38 108 PRO A N 1
ATOM 912 C CA . PRO A 1 108 ? 9.361 -6.692 -1.875 1.00 97.38 108 PRO A CA 1
ATOM 913 C C . PRO A 1 108 ? 10.354 -7.155 -0.800 1.00 97.38 108 PRO A C 1
ATOM 915 O O . PRO A 1 108 ? 10.510 -6.456 0.197 1.00 97.38 108 PRO A O 1
ATOM 918 N N . GLU A 1 109 ? 11.016 -8.304 -0.967 1.00 97.81 109 GLU A N 1
ATOM 919 C CA . GLU A 1 109 ? 12.013 -8.815 -0.015 1.00 97.81 109 GLU A CA 1
ATOM 920 C C . GLU A 1 109 ? 13.373 -8.138 -0.233 1.00 97.81 109 GLU A C 1
ATOM 922 O O . GLU A 1 109 ? 14.041 -7.784 0.736 1.00 97.81 109 GLU A O 1
ATOM 927 N N . SER A 1 110 ? 13.770 -7.923 -1.494 1.00 97.56 110 SER A N 1
ATOM 928 C CA . SER A 1 110 ? 15.051 -7.276 -1.833 1.00 97.56 110 SER A CA 1
ATOM 929 C C . SER A 1 110 ? 14.972 -5.753 -1.978 1.00 97.56 110 SER A C 1
ATOM 931 O O . SER A 1 110 ? 16.013 -5.096 -2.052 1.00 97.56 110 SER A O 1
ATOM 933 N N . PHE A 1 111 ? 13.768 -5.180 -2.0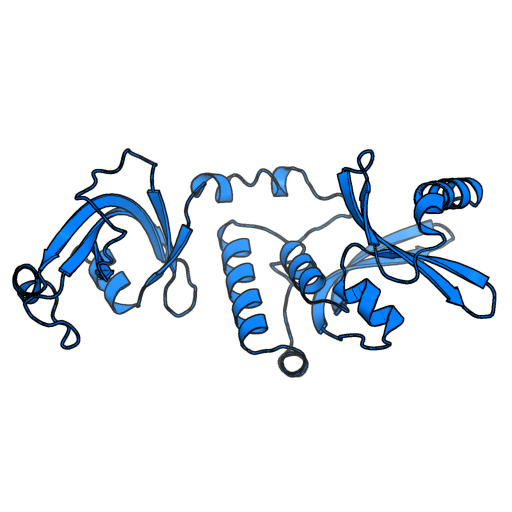76 1.00 98.56 111 PHE A N 1
ATOM 934 C CA . PHE A 1 111 ? 13.586 -3.750 -2.301 1.00 98.56 111 PHE A CA 1
ATOM 935 C C . PHE A 1 111 ? 14.114 -2.946 -1.115 1.00 98.56 111 PHE A C 1
ATOM 937 O O . PHE A 1 111 ? 13.740 -3.182 0.035 1.00 98.56 111 PHE A O 1
ATOM 944 N N . SER A 1 112 ? 14.965 -1.967 -1.394 1.00 98.25 112 SER A N 1
ATOM 945 C CA . SER A 1 112 ? 15.434 -1.013 -0.393 1.00 98.25 112 SER A CA 1
ATOM 946 C C . SER A 1 112 ? 15.857 0.296 -1.042 1.00 98.25 112 SER A C 1
ATOM 948 O O . SER A 1 112 ? 16.274 0.335 -2.197 1.00 98.25 112 SER A O 1
ATOM 950 N N . ILE A 1 113 ? 15.783 1.373 -0.271 1.00 98.44 113 ILE A N 1
ATOM 951 C CA . ILE A 1 113 ? 16.353 2.672 -0.622 1.00 98.44 113 ILE A CA 1
ATOM 952 C C . ILE A 1 113 ? 17.498 2.901 0.358 1.00 98.44 113 ILE A C 1
ATOM 954 O O . ILE A 1 113 ? 17.312 2.771 1.569 1.00 98.44 113 ILE A O 1
ATOM 958 N N . SER A 1 114 ? 18.696 3.162 -0.164 1.00 97.38 114 SER A N 1
ATOM 959 C CA . SER A 1 114 ? 19.848 3.453 0.689 1.00 97.38 114 SER A CA 1
ATOM 960 C C . SER A 1 114 ? 19.667 4.802 1.390 1.00 97.38 114 SER A C 1
ATOM 962 O O . SER A 1 114 ? 18.897 5.656 0.941 1.00 97.38 114 SER A O 1
ATOM 964 N N . LYS A 1 115 ? 20.400 5.037 2.482 1.00 97.50 115 LYS A N 1
ATOM 965 C CA . LYS A 1 115 ? 20.296 6.314 3.200 1.00 97.50 115 LYS A CA 1
ATOM 966 C C . LYS A 1 115 ? 20.722 7.493 2.322 1.00 97.50 115 LYS A C 1
ATOM 968 O O . LYS A 1 115 ? 20.185 8.593 2.442 1.00 97.50 115 LYS A O 1
ATOM 973 N N . GLU A 1 116 ? 21.678 7.255 1.433 1.00 97.06 116 GLU A N 1
ATOM 974 C CA . GLU A 1 116 ? 22.184 8.208 0.453 1.00 97.06 116 GLU A CA 1
ATOM 975 C C . GLU A 1 116 ? 21.144 8.550 -0.626 1.00 97.06 116 GLU A C 1
ATOM 977 O O . GLU A 1 116 ? 21.145 9.674 -1.142 1.00 97.06 116 GLU A O 1
ATOM 982 N N . ASP A 1 117 ? 20.254 7.603 -0.935 1.00 98.06 117 ASP A N 1
ATOM 983 C CA . ASP A 1 117 ? 19.220 7.710 -1.967 1.00 98.06 117 ASP A CA 1
ATOM 984 C C . ASP A 1 117 ? 17.917 8.339 -1.467 1.00 98.06 117 ASP A C 1
ATOM 986 O O . ASP A 1 117 ? 17.161 8.891 -2.265 1.00 98.06 117 ASP A O 1
ATOM 990 N N . GLU A 1 118 ? 17.658 8.338 -0.156 1.00 97.81 118 GLU A N 1
ATOM 991 C CA . GLU A 1 118 ? 16.441 8.934 0.422 1.00 97.81 118 GLU A CA 1
ATOM 992 C C . GLU A 1 118 ? 16.223 10.395 -0.013 1.00 97.81 118 GLU A C 1
ATOM 994 O O . GLU A 1 118 ? 15.084 10.836 -0.140 1.00 97.81 118 GLU A O 1
ATOM 999 N N . LYS A 1 119 ? 17.296 11.144 -0.307 1.00 97.06 119 LYS A N 1
ATOM 1000 C CA . LYS A 1 119 ? 17.234 12.545 -0.769 1.00 97.06 119 LYS A CA 1
ATOM 1001 C C . LYS A 1 119 ? 16.494 12.746 -2.100 1.00 97.06 119 LYS A C 1
ATOM 1003 O O . LYS A 1 119 ? 16.132 13.877 -2.413 1.00 97.06 119 LYS A O 1
ATOM 1008 N N . PHE A 1 120 ? 16.319 11.687 -2.892 1.00 97.50 120 PHE A N 1
ATOM 1009 C CA . PHE A 1 120 ? 15.582 11.726 -4.159 1.00 97.50 120 PHE A CA 1
ATOM 1010 C C . PHE A 1 120 ? 14.074 11.524 -3.973 1.00 97.50 120 PHE A C 1
ATOM 1012 O O . PHE A 1 120 ? 13.311 11.651 -4.927 1.00 97.50 120 PHE A O 1
ATOM 1019 N N . TYR A 1 121 ? 13.636 11.241 -2.746 1.00 98.06 121 TYR A N 1
ATOM 1020 C CA . TYR A 1 121 ? 12.249 10.979 -2.408 1.00 98.06 121 TYR A CA 1
ATOM 1021 C C . TYR A 1 121 ? 11.722 12.039 -1.447 1.00 98.06 121 TYR A C 1
ATOM 1023 O O . TYR A 1 121 ? 12.424 12.546 -0.571 1.00 98.06 121 TYR A O 1
ATOM 1031 N N . SER A 1 122 ? 10.438 12.356 -1.577 1.00 97.50 122 SER A N 1
ATOM 1032 C CA . SER A 1 122 ? 9.739 13.079 -0.518 1.00 97.50 122 SER A CA 1
ATOM 1033 C C . SER A 1 122 ? 9.505 12.169 0.692 1.00 97.50 122 SER A C 1
ATOM 1035 O O . SER A 1 122 ? 9.422 10.945 0.570 1.00 97.50 122 SER A O 1
ATOM 1037 N N . LYS A 1 123 ? 9.297 12.774 1.868 1.00 97.69 123 LYS A N 1
ATOM 1038 C CA . LYS A 1 123 ? 8.920 12.040 3.086 1.00 97.69 123 LYS A CA 1
ATOM 1039 C C . LYS A 1 123 ? 7.680 11.157 2.869 1.00 97.69 123 LYS A C 1
ATOM 1041 O O . LYS A 1 123 ? 7.690 9.995 3.256 1.00 97.69 123 LYS A O 1
ATOM 1046 N N . GLN A 1 124 ? 6.660 11.682 2.186 1.00 97.75 124 GLN A N 1
ATOM 1047 C CA . GLN A 1 124 ? 5.424 10.944 1.903 1.00 97.75 124 GLN A CA 1
ATOM 1048 C C . GLN A 1 124 ? 5.660 9.732 0.991 1.00 97.75 124 GLN A C 1
ATOM 1050 O O . GLN A 1 124 ? 5.039 8.691 1.182 1.00 97.75 124 GLN A O 1
ATOM 1055 N N . GLN A 1 125 ? 6.570 9.837 0.017 1.00 97.81 125 GLN A N 1
ATOM 1056 C CA . GLN A 1 125 ? 6.923 8.714 -0.858 1.00 97.81 125 GLN A CA 1
ATOM 1057 C C . GLN A 1 125 ? 7.653 7.606 -0.093 1.00 97.81 125 GLN A C 1
ATOM 1059 O O . GLN A 1 125 ? 7.337 6.434 -0.282 1.00 97.81 125 GLN A O 1
ATOM 1064 N N . LEU A 1 126 ? 8.586 7.961 0.796 1.00 98.25 126 LEU A N 1
ATOM 1065 C CA . LEU A 1 126 ? 9.284 6.984 1.639 1.00 98.25 126 LEU A CA 1
ATOM 1066 C C . LEU A 1 126 ? 8.314 6.263 2.587 1.00 98.25 126 LEU A C 1
ATOM 1068 O O . LEU A 1 126 ? 8.351 5.038 2.687 1.00 98.25 126 LEU A O 1
ATOM 1072 N N . GLU A 1 127 ? 7.404 7.005 3.225 1.00 96.44 127 GLU A N 1
ATOM 1073 C CA . GLU A 1 127 ? 6.346 6.443 4.078 1.00 96.44 127 GLU A CA 1
ATOM 1074 C C . GLU A 1 127 ? 5.417 5.512 3.287 1.00 96.44 127 GLU A C 1
ATOM 1076 O O . GLU A 1 127 ? 5.123 4.401 3.729 1.00 96.44 127 GLU A O 1
ATOM 1081 N N . TYR A 1 128 ? 5.004 5.925 2.083 1.00 97.56 128 TYR A N 1
ATOM 1082 C CA . TYR A 1 128 ? 4.201 5.099 1.184 1.00 97.56 128 TYR A CA 1
ATOM 1083 C C . TYR A 1 128 ? 4.905 3.777 0.848 1.00 97.56 128 TYR A C 1
ATOM 1085 O O . TYR A 1 128 ? 4.316 2.708 1.016 1.00 97.56 128 TYR A O 1
ATOM 1093 N N . LEU A 1 129 ? 6.166 3.831 0.401 1.00 98.44 129 LEU A N 1
ATOM 1094 C CA . LEU A 1 129 ? 6.921 2.639 0.007 1.00 98.44 129 LEU A CA 1
ATOM 1095 C C . LEU A 1 129 ? 7.114 1.687 1.191 1.00 98.44 129 LEU A C 1
ATOM 1097 O O . LEU A 1 129 ? 6.887 0.488 1.044 1.00 98.44 129 LEU A O 1
ATOM 1101 N N . GLY A 1 130 ? 7.444 2.213 2.375 1.00 97.38 130 GLY A N 1
ATOM 1102 C CA . GLY A 1 130 ? 7.572 1.407 3.592 1.00 97.38 130 GLY A CA 1
ATOM 1103 C C . GLY A 1 130 ? 6.268 0.696 3.968 1.00 97.38 130 GLY A C 1
ATOM 1104 O O . GLY A 1 130 ? 6.267 -0.512 4.218 1.00 97.38 130 GLY A O 1
ATOM 1105 N N . ARG A 1 131 ? 5.138 1.413 3.935 1.00 96.88 131 ARG A N 1
ATOM 1106 C CA . ARG A 1 131 ? 3.798 0.859 4.209 1.00 96.88 131 ARG A CA 1
ATOM 1107 C C . ARG A 1 131 ? 3.409 -0.235 3.229 1.00 96.88 131 ARG A C 1
ATOM 1109 O O . ARG A 1 131 ? 2.972 -1.315 3.634 1.00 96.88 131 ARG A O 1
ATOM 1116 N N . VAL A 1 132 ? 3.590 0.026 1.936 1.00 97.56 132 VAL A N 1
ATOM 1117 C CA . VAL A 1 132 ? 3.296 -0.949 0.884 1.00 97.56 132 VAL A CA 1
ATOM 1118 C C . VAL A 1 132 ? 4.189 -2.176 1.042 1.00 97.56 132 VAL A C 1
ATOM 1120 O O . VAL A 1 132 ? 3.671 -3.290 1.039 1.00 97.56 132 VAL A O 1
ATOM 1123 N N . GLN A 1 133 ? 5.494 -2.005 1.268 1.00 98.25 133 GLN A N 1
ATOM 1124 C CA . GLN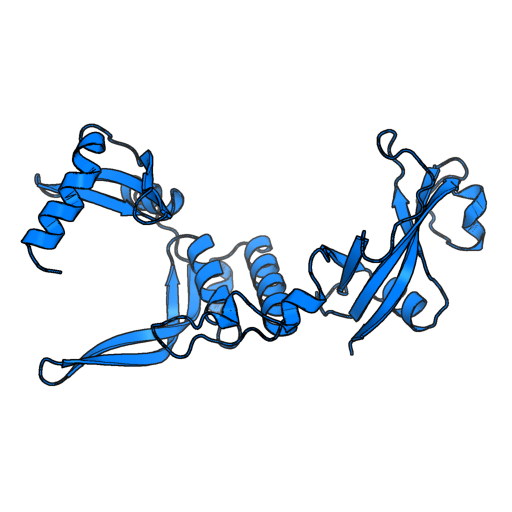 A 1 133 ? 6.420 -3.121 1.476 1.00 98.25 133 GLN A CA 1
ATOM 1125 C C . GLN A 1 133 ? 5.984 -4.008 2.644 1.00 98.25 133 GLN A C 1
ATOM 1127 O O . GLN A 1 133 ? 5.871 -5.224 2.479 1.00 98.25 133 GLN A O 1
ATOM 1132 N N . LYS A 1 134 ? 5.650 -3.411 3.796 1.00 97.50 134 LYS A N 1
ATOM 1133 C CA . LYS A 1 134 ? 5.142 -4.147 4.964 1.00 97.50 134 LYS A CA 1
ATOM 1134 C C . LYS A 1 134 ? 3.874 -4.933 4.648 1.00 97.50 134 LYS A C 1
ATOM 1136 O O . LYS A 1 134 ? 3.782 -6.103 5.017 1.00 97.50 134 LYS A O 1
ATOM 1141 N N . TYR A 1 135 ? 2.922 -4.342 3.924 1.00 96.69 135 TYR A N 1
ATOM 1142 C CA . TYR A 1 135 ? 1.710 -5.048 3.502 1.00 96.69 135 TYR A CA 1
ATOM 1143 C C . TYR A 1 135 ? 2.012 -6.224 2.563 1.00 96.69 135 TYR A C 1
ATOM 1145 O O . TYR A 1 135 ? 1.500 -7.326 2.775 1.00 96.69 135 TYR A O 1
ATOM 1153 N N . LEU A 1 136 ? 2.858 -6.018 1.548 1.00 96.69 136 LEU A N 1
ATOM 1154 C CA . LEU A 1 136 ? 3.235 -7.066 0.595 1.00 96.69 136 LEU A CA 1
ATOM 1155 C C . LEU A 1 136 ? 3.914 -8.243 1.313 1.00 96.69 136 LEU A C 1
ATOM 1157 O O . LEU A 1 136 ? 3.551 -9.399 1.078 1.00 96.69 136 LEU A O 1
ATOM 1161 N N . LEU A 1 137 ? 4.828 -7.961 2.244 1.00 97.12 137 LEU A N 1
ATOM 1162 C CA . LEU A 1 137 ? 5.482 -8.979 3.069 1.00 97.12 137 LEU A CA 1
ATOM 1163 C C . LEU A 1 137 ? 4.492 -9.684 4.011 1.00 97.12 137 LEU A C 1
ATOM 1165 O O . LEU A 1 137 ? 4.528 -10.910 4.131 1.00 97.12 137 LEU A O 1
ATOM 1169 N N . PHE A 1 138 ? 3.548 -8.953 4.614 1.00 96.56 138 PHE A N 1
ATOM 1170 C CA . PHE A 1 138 ? 2.500 -9.513 5.478 1.00 96.56 138 PHE A CA 1
ATOM 1171 C C . PHE A 1 138 ? 1.616 -10.534 4.743 1.00 96.56 138 PHE A C 1
ATOM 1173 O O . PHE A 1 138 ? 1.374 -11.638 5.243 1.00 96.56 138 PHE A O 1
ATOM 1180 N N . ILE A 1 139 ? 1.206 -10.239 3.503 1.00 95.25 139 ILE A N 1
ATOM 1181 C CA . ILE A 1 139 ? 0.478 -11.201 2.655 1.00 95.25 139 ILE A CA 1
ATOM 1182 C C . ILE A 1 139 ? 1.398 -12.273 2.041 1.00 95.25 139 ILE A C 1
ATOM 1184 O O . ILE A 1 139 ? 0.962 -13.070 1.206 1.00 95.25 139 ILE A O 1
ATOM 1188 N N . GLY A 1 140 ? 2.665 -12.332 2.457 1.00 95.19 140 GLY A N 1
ATOM 1189 C CA . GLY A 1 140 ? 3.653 -13.323 2.039 1.00 95.19 140 GLY A CA 1
ATOM 1190 C C . GLY A 1 140 ? 4.048 -13.224 0.572 1.00 95.19 140 GLY A C 1
ATOM 1191 O O . GLY A 1 140 ? 4.336 -14.256 -0.040 1.00 95.19 140 GLY A O 1
ATOM 1192 N N . LEU A 1 141 ? 3.999 -12.024 -0.005 1.00 95.50 141 LEU A N 1
ATOM 1193 C CA . LEU A 1 141 ? 4.494 -11.782 -1.348 1.00 95.50 141 LEU A CA 1
ATOM 1194 C C . LEU A 1 141 ? 6.023 -11.856 -1.343 1.00 95.50 141 LEU A C 1
ATOM 1196 O O . LEU A 1 141 ? 6.675 -11.227 -0.518 1.00 95.50 141 LEU A O 1
ATOM 1200 N N . LYS A 1 142 ? 6.569 -12.637 -2.273 1.00 94.19 142 LYS A N 1
ATOM 1201 C CA . LYS A 1 142 ? 8.010 -12.848 -2.432 1.00 94.19 142 LYS A CA 1
ATOM 1202 C C . LYS A 1 142 ? 8.554 -12.104 -3.634 1.00 94.19 142 LYS A C 1
ATOM 1204 O O . LYS A 1 142 ? 7.777 -11.682 -4.497 1.00 94.19 142 LYS A O 1
ATOM 1209 N N . ASP A 1 143 ? 9.865 -12.026 -3.745 1.00 94.94 143 ASP A N 1
ATOM 1210 C CA . ASP A 1 143 ? 10.509 -11.558 -4.964 1.00 94.94 143 ASP A CA 1
ATOM 1211 C C . ASP A 1 143 ? 10.157 -12.419 -6.189 1.00 94.94 143 ASP A C 1
ATOM 1213 O O . ASP A 1 143 ? 9.806 -13.601 -6.096 1.00 94.94 143 ASP A O 1
ATOM 1217 N N . ILE A 1 144 ? 10.232 -11.815 -7.374 1.00 91.44 144 ILE A N 1
ATOM 1218 C CA . ILE A 1 144 ? 10.120 -12.537 -8.640 1.00 91.44 144 ILE A CA 1
ATOM 1219 C C . ILE A 1 144 ? 11.456 -13.208 -8.974 1.00 91.44 144 ILE A C 1
ATOM 1221 O O . ILE A 1 144 ? 12.482 -12.553 -9.118 1.00 91.44 144 ILE A O 1
ATOM 1225 N N . GLU A 1 145 ? 11.408 -14.525 -9.179 1.00 88.88 145 GLU A N 1
ATOM 1226 C CA . GLU A 1 145 ? 12.581 -15.362 -9.490 1.00 88.88 145 GLU A CA 1
ATOM 1227 C C . GLU A 1 145 ? 12.643 -15.805 -10.960 1.00 88.88 145 GLU A C 1
ATOM 1229 O O . GLU A 1 145 ? 13.424 -16.680 -11.329 1.00 88.88 145 GLU A O 1
ATOM 1234 N N . SER A 1 146 ? 11.776 -15.274 -11.827 1.00 86.12 146 SER A N 1
ATOM 1235 C CA . SER A 1 146 ? 11.803 -15.598 -13.256 1.00 86.12 146 SER A CA 1
ATOM 1236 C C . SER A 1 146 ? 11.120 -14.524 -14.096 1.00 86.12 146 SER A C 1
ATOM 1238 O O . SER A 1 146 ? 10.264 -13.797 -13.604 1.00 86.12 146 SER A O 1
ATOM 1240 N N . GLN A 1 147 ? 11.415 -14.478 -15.395 1.00 81.56 147 GLN A N 1
ATOM 1241 C CA . GLN A 1 147 ? 10.748 -13.556 -16.324 1.00 81.56 147 GLN A CA 1
ATOM 1242 C C . GLN A 1 147 ? 9.232 -13.755 -16.410 1.00 81.56 147 GLN A C 1
ATOM 1244 O O . GLN A 1 147 ? 8.495 -12.817 -16.710 1.00 81.56 147 GLN A O 1
ATOM 1249 N N . LYS A 1 148 ? 8.751 -14.981 -16.173 1.00 84.75 148 LYS A N 1
ATOM 1250 C CA . LYS A 1 148 ? 7.326 -15.288 -16.212 1.00 84.75 148 LYS A CA 1
ATOM 1251 C C . LYS A 1 148 ? 6.749 -15.182 -14.808 1.00 84.75 148 LYS A C 1
ATOM 1253 O O . LYS A 1 148 ? 6.987 -16.036 -13.959 1.00 84.75 148 LYS A O 1
ATOM 1258 N N . ILE A 1 149 ? 5.931 -14.160 -14.585 1.00 85.81 149 ILE A N 1
ATOM 1259 C CA . ILE A 1 149 ? 5.269 -13.966 -13.294 1.00 85.81 149 ILE A CA 1
ATOM 1260 C C . ILE A 1 149 ? 4.269 -15.114 -13.063 1.00 85.81 149 ILE A C 1
ATOM 1262 O O . ILE A 1 149 ? 3.385 -15.336 -13.898 1.00 85.81 149 ILE A O 1
ATOM 1266 N N . PRO A 1 150 ? 4.382 -15.873 -11.958 1.00 86.50 150 PRO A N 1
ATOM 1267 C CA . PRO A 1 150 ? 3.473 -16.978 -11.693 1.00 86.50 150 PRO A CA 1
ATOM 1268 C C . PRO A 1 150 ? 2.074 -16.460 -11.338 1.00 86.50 150 PRO A C 1
ATOM 1270 O O . PRO A 1 150 ? 1.918 -15.542 -10.536 1.00 86.50 150 PRO A O 1
ATOM 1273 N N . VAL A 1 151 ? 1.033 -17.108 -11.875 1.00 88.12 151 VAL A N 1
ATOM 1274 C CA . VAL A 1 151 ? -0.376 -16.718 -11.648 1.00 88.12 151 VAL A CA 1
ATOM 1275 C C . VAL A 1 151 ? -0.768 -16.756 -10.165 1.00 88.12 151 VAL A C 1
ATOM 1277 O O . VAL A 1 151 ? -1.648 -16.012 -9.734 1.00 88.12 151 VAL A O 1
ATOM 1280 N N . SER A 1 152 ? -0.096 -17.584 -9.359 1.00 87.25 152 SER A N 1
ATOM 1281 C CA . SER A 1 152 ? -0.281 -17.632 -7.903 1.00 87.25 152 SER A CA 1
ATOM 1282 C C . SER A 1 152 ? -0.010 -16.293 -7.213 1.00 87.25 152 SER A C 1
ATOM 1284 O O . SER A 1 152 ? -0.579 -16.054 -6.152 1.00 87.25 152 SER A O 1
ATOM 1286 N N . ARG A 1 153 ? 0.791 -15.405 -7.821 1.00 88.69 153 ARG A N 1
ATOM 1287 C CA . ARG A 1 153 ? 1.020 -14.041 -7.326 1.00 88.69 153 ARG A CA 1
ATOM 1288 C C . ARG A 1 153 ? -0.271 -13.218 -7.330 1.00 88.69 153 ARG A C 1
ATOM 1290 O O . ARG A 1 153 ? -0.566 -12.542 -6.353 1.00 88.69 153 ARG A O 1
ATOM 1297 N N . PHE A 1 154 ? -1.061 -13.336 -8.397 1.00 86.44 154 PHE A N 1
ATOM 1298 C CA . PHE A 1 154 ? -2.345 -12.642 -8.557 1.00 86.44 154 PHE A CA 1
ATOM 1299 C C . PHE A 1 154 ? -3.496 -13.347 -7.827 1.00 86.44 154 PHE A C 1
ATOM 1301 O O . PHE A 1 154 ? -4.520 -12.742 -7.540 1.00 86.44 154 PHE A O 1
ATOM 1308 N N . ARG A 1 155 ? -3.332 -14.638 -7.515 1.00 90.06 155 ARG A N 1
ATOM 1309 C CA . ARG A 1 155 ? -4.287 -15.460 -6.752 1.00 90.06 155 ARG A CA 1
ATOM 1310 C C . ARG A 1 155 ? -3.727 -15.796 -5.370 1.00 90.06 155 ARG A C 1
ATOM 1312 O O . ARG A 1 155 ? -3.686 -16.963 -4.970 1.00 90.06 155 ARG A O 1
ATOM 1319 N N . ASN A 1 156 ? -3.229 -14.775 -4.672 1.00 91.94 156 ASN A N 1
ATOM 1320 C CA . ASN A 1 156 ? -2.557 -14.946 -3.392 1.00 91.94 156 ASN A CA 1
ATOM 1321 C C . ASN A 1 156 ? -3.562 -15.358 -2.300 1.00 91.94 156 ASN A C 1
ATOM 1323 O O . ASN A 1 156 ? -4.318 -14.539 -1.785 1.00 91.94 156 ASN A O 1
ATOM 1327 N N . LYS A 1 157 ? -3.509 -16.632 -1.891 1.00 92.06 157 LYS A N 1
ATOM 1328 C CA . LYS A 1 157 ? -4.392 -17.201 -0.859 1.00 92.06 157 LYS A CA 1
ATOM 1329 C C . LYS A 1 157 ? -4.289 -16.501 0.501 1.00 92.06 157 LYS A C 1
ATOM 1331 O O . LYS A 1 157 ? -5.288 -16.441 1.210 1.00 92.06 157 LYS A O 1
ATOM 1336 N N . LYS A 1 158 ? -3.105 -15.997 0.878 1.00 92.38 158 LYS A N 1
ATOM 1337 C CA . LYS A 1 158 ? -2.933 -15.240 2.128 1.00 92.38 158 LYS A CA 1
ATOM 1338 C C . LYS A 1 158 ? -3.661 -13.904 2.045 1.00 92.38 158 LYS A C 1
ATOM 1340 O O . LYS A 1 158 ? -4.351 -13.551 2.989 1.00 92.38 158 LYS A O 1
ATOM 1345 N N . GLN A 1 159 ? -3.566 -13.206 0.912 1.00 93.38 159 GLN A N 1
ATOM 1346 C CA . GLN A 1 159 ? -4.318 -11.970 0.694 1.00 93.38 159 GLN A CA 1
ATOM 1347 C C . GLN A 1 159 ? -5.831 -12.234 0.690 1.00 93.38 159 GLN A C 1
ATOM 1349 O O . GLN A 1 159 ? -6.563 -11.503 1.349 1.00 93.38 159 GLN A O 1
ATOM 1354 N N . SER A 1 160 ? -6.296 -13.322 0.060 1.00 92.38 160 SER A N 1
ATOM 1355 C CA . SER A 1 160 ? -7.731 -13.653 -0.008 1.00 92.38 160 SER A CA 1
ATOM 1356 C C . SER A 1 160 ? -8.387 -13.876 1.363 1.00 92.38 160 SER A C 1
ATOM 1358 O O . SER A 1 160 ? -9.593 -13.688 1.503 1.00 92.38 160 SER A O 1
ATOM 1360 N N . LYS A 1 161 ? -7.617 -14.243 2.399 1.00 92.56 161 LYS A N 1
ATOM 1361 C CA . LYS A 1 161 ? -8.107 -14.317 3.791 1.00 92.56 161 LYS A CA 1
ATOM 1362 C C . LYS A 1 161 ? -8.612 -12.960 4.296 1.00 92.56 161 LYS A C 1
ATOM 1364 O O . LYS A 1 161 ? -9.557 -12.907 5.083 1.00 92.56 161 LYS A O 1
ATOM 1369 N N . TYR A 1 162 ? -7.997 -11.885 3.816 1.00 93.69 162 TYR A N 1
ATOM 1370 C CA . TYR A 1 162 ? -8.263 -10.503 4.198 1.00 93.69 162 TYR A CA 1
ATOM 1371 C C . TYR A 1 162 ? -9.024 -9.744 3.103 1.00 93.69 162 TYR A C 1
ATOM 1373 O O . TYR A 1 162 ? -8.961 -8.520 3.043 1.00 93.69 162 TYR A O 1
ATOM 1381 N N . ASP A 1 163 ? -9.728 -10.454 2.218 1.00 88.69 163 ASP A N 1
ATOM 1382 C CA . ASP A 1 163 ? -10.466 -9.829 1.123 1.00 88.69 163 ASP A CA 1
ATOM 1383 C C . ASP A 1 163 ? -11.498 -8.806 1.634 1.00 88.69 163 ASP A C 1
ATOM 1385 O O . ASP A 1 163 ? -12.202 -9.041 2.624 1.00 88.69 163 ASP A O 1
ATOM 1389 N N . GLY A 1 164 ? -11.547 -7.640 0.993 1.00 86.38 164 GLY A N 1
ATOM 1390 C CA . GLY A 1 164 ? -12.358 -6.499 1.428 1.00 86.38 164 GLY A CA 1
ATOM 1391 C C . GLY A 1 164 ? -11.959 -5.874 2.775 1.00 86.38 164 GLY A C 1
ATOM 1392 O O . GLY A 1 164 ? -12.689 -5.016 3.269 1.00 86.38 164 GLY A O 1
ATOM 1393 N N . ALA A 1 165 ? -10.844 -6.284 3.395 1.00 94.50 165 ALA A N 1
ATOM 1394 C CA . ALA A 1 165 ? -10.374 -5.679 4.635 1.00 94.50 165 ALA A CA 1
ATOM 1395 C C . ALA A 1 165 ? -9.560 -4.411 4.358 1.00 94.50 165 ALA A C 1
ATOM 1397 O O . ALA A 1 165 ? -8.506 -4.461 3.723 1.00 94.50 165 ALA A O 1
ATOM 1398 N N . TYR A 1 166 ? -10.023 -3.280 4.886 1.00 91.19 166 TYR A N 1
ATOM 1399 C CA . TYR A 1 166 ? -9.250 -2.039 4.872 1.00 91.19 166 TYR A CA 1
ATOM 1400 C C . TYR A 1 166 ? -8.148 -2.083 5.931 1.00 91.19 166 TYR A C 1
ATOM 1402 O O . TYR A 1 166 ? -8.316 -2.699 6.984 1.00 91.19 166 TYR A O 1
ATOM 1410 N N . VAL A 1 167 ? -7.024 -1.419 5.665 1.00 95.62 167 VAL A N 1
ATOM 1411 C CA . VAL A 1 167 ? -5.965 -1.239 6.662 1.00 95.62 167 VAL A CA 1
ATOM 1412 C C . VAL A 1 167 ? -6.234 0.055 7.428 1.00 95.62 167 VAL A C 1
ATOM 1414 O O . VAL A 1 167 ? -6.434 1.107 6.818 1.00 95.62 167 VAL A O 1
ATOM 1417 N N . HIS A 1 168 ? -6.257 -0.021 8.755 1.00 95.25 168 HIS A N 1
ATOM 1418 C CA . HIS A 1 168 ? -6.398 1.132 9.639 1.00 95.25 168 HIS A CA 1
ATOM 1419 C C . HIS A 1 168 ? -5.253 1.181 10.640 1.00 95.25 168 HIS A C 1
ATOM 1421 O O . HIS A 1 168 ? -4.844 0.155 11.176 1.00 95.25 168 HIS A O 1
ATOM 1427 N N . GLU A 1 169 ? -4.781 2.387 10.920 1.00 95.94 169 GLU A N 1
ATOM 1428 C CA . GLU A 1 169 ? -3.780 2.641 11.947 1.00 95.94 169 GLU A CA 1
ATOM 1429 C C . GLU A 1 169 ? -4.475 2.967 13.270 1.00 95.94 169 GLU A C 1
ATOM 1431 O O . GLU A 1 169 ? -5.323 3.862 13.317 1.00 95.94 169 GLU A O 1
ATOM 1436 N N . TYR A 1 170 ? -4.130 2.237 14.332 1.00 95.56 170 TYR A N 1
ATOM 1437 C CA . TYR A 1 170 ? -4.530 2.523 15.711 1.00 95.56 170 TYR A CA 1
ATOM 1438 C C . TYR A 1 170 ? -3.289 2.792 16.565 1.00 95.56 170 TYR A C 1
ATOM 1440 O O . TYR A 1 170 ? -2.236 2.199 16.347 1.00 95.56 170 TYR A O 1
ATOM 1448 N N . SER A 1 171 ? -3.431 3.636 17.589 1.00 94.62 171 SER A N 1
ATOM 1449 C CA . SER A 1 171 ? -2.344 3.871 18.542 1.00 94.62 171 SER A CA 1
ATOM 1450 C C . SER A 1 171 ? -2.013 2.613 19.343 1.00 94.62 171 SER A C 1
ATOM 1452 O O . SER A 1 171 ? -2.891 1.788 19.631 1.00 94.62 171 SER A O 1
ATOM 1454 N N . ASP A 1 172 ? -0.762 2.496 19.788 1.00 95.56 172 ASP A N 1
ATOM 1455 C CA . ASP A 1 172 ? -0.310 1.351 20.591 1.00 95.56 172 ASP A CA 1
ATOM 1456 C C . ASP A 1 172 ? -1.136 1.182 21.874 1.00 95.56 172 ASP A C 1
ATOM 1458 O O . ASP A 1 172 ? -1.453 0.062 22.283 1.00 95.56 172 ASP A O 1
ATOM 1462 N N . LYS A 1 173 ? -1.566 2.296 22.482 1.00 93.19 173 LYS A N 1
ATOM 1463 C CA . LYS A 1 173 ? -2.456 2.279 23.649 1.00 93.19 173 LYS A CA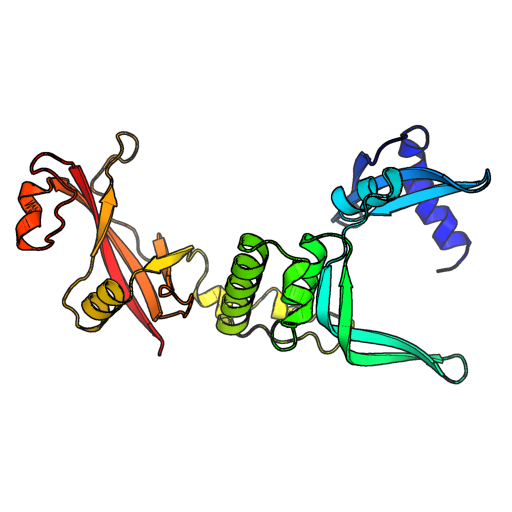 1
ATOM 1464 C C . LYS A 1 173 ? -3.793 1.609 23.327 1.00 93.19 173 LYS A C 1
ATOM 1466 O O . LYS A 1 173 ? -4.223 0.730 24.068 1.00 93.19 173 LYS A O 1
ATOM 1471 N N . LEU A 1 174 ? -4.434 1.998 22.222 1.00 93.44 174 LEU A N 1
ATOM 1472 C CA . LEU A 1 174 ? -5.708 1.412 21.808 1.00 93.44 174 LEU A CA 1
ATOM 1473 C C . LEU A 1 174 ? -5.551 -0.079 21.485 1.00 93.44 174 LEU A C 1
ATOM 1475 O O . LEU A 1 174 ? -6.372 -0.886 21.912 1.00 93.44 174 LEU A O 1
ATOM 1479 N N . ILE A 1 175 ? -4.484 -0.459 20.780 1.00 96.38 175 ILE A N 1
ATOM 1480 C CA . ILE A 1 175 ? -4.189 -1.866 20.480 1.00 96.38 175 ILE A CA 1
ATOM 1481 C C . ILE A 1 175 ? -3.999 -2.668 21.774 1.00 96.38 175 ILE A C 1
ATOM 1483 O O . ILE A 1 175 ? -4.542 -3.766 21.891 1.00 96.38 175 ILE A O 1
ATOM 1487 N N . SER A 1 176 ? -3.280 -2.122 22.757 1.00 95.19 176 SER A N 1
ATOM 1488 C CA . SER A 1 176 ? -3.083 -2.750 24.069 1.00 95.19 176 SER A CA 1
ATOM 1489 C C . SER A 1 176 ? -4.402 -2.932 24.826 1.00 95.19 176 SER A C 1
ATOM 1491 O O . SER A 1 176 ? -4.678 -4.023 25.329 1.00 95.19 176 SER A O 1
ATOM 1493 N N . ASP A 1 177 ? -5.266 -1.912 24.850 1.00 93.81 177 ASP A N 1
ATOM 1494 C CA . ASP A 1 177 ? -6.590 -2.000 25.479 1.00 93.81 177 ASP A CA 1
ATOM 1495 C C . ASP A 1 177 ? -7.449 -3.101 24.836 1.00 93.81 177 ASP A C 1
ATOM 1497 O O . ASP A 1 177 ? -8.116 -3.863 25.539 1.00 93.81 177 ASP A O 1
ATOM 1501 N N . ILE A 1 178 ? -7.393 -3.230 23.506 1.00 95.44 178 ILE A N 1
ATOM 1502 C CA . ILE A 1 178 ? -8.102 -4.283 22.767 1.00 95.44 178 ILE A CA 1
ATOM 1503 C C . ILE A 1 178 ? -7.527 -5.666 23.094 1.00 95.44 178 ILE A C 1
ATOM 1505 O O . ILE A 1 178 ? -8.283 -6.582 23.414 1.00 95.44 178 ILE A O 1
ATOM 1509 N N . LYS A 1 179 ? -6.196 -5.829 23.056 1.00 94.25 179 LYS A N 1
ATOM 1510 C CA . LYS A 1 179 ? -5.525 -7.111 23.351 1.00 94.25 179 LYS A CA 1
ATOM 1511 C C . LYS A 1 179 ? -5.795 -7.595 24.780 1.00 94.25 179 LYS A C 1
ATOM 1513 O O . LYS A 1 179 ? -5.917 -8.795 25.000 1.00 94.25 179 LYS A O 1
ATOM 1518 N N . ASN A 1 180 ? -5.957 -6.672 25.727 1.00 94.62 180 ASN A N 1
ATOM 1519 C CA . ASN A 1 180 ? -6.286 -6.975 27.121 1.00 94.62 180 ASN A CA 1
ATOM 1520 C C . ASN A 1 180 ? -7.794 -7.168 27.380 1.00 94.62 180 ASN A C 1
ATOM 1522 O O . ASN A 1 180 ? -8.192 -7.305 28.533 1.00 94.62 180 ASN A O 1
ATOM 1526 N N . ASN A 1 181 ? -8.636 -7.193 26.338 1.00 90.31 181 ASN A N 1
ATOM 1527 C CA . ASN A 1 181 ? -10.102 -7.265 26.430 1.00 90.31 181 ASN A CA 1
ATOM 1528 C C . ASN A 1 181 ? -10.744 -6.119 27.234 1.00 90.31 181 ASN A C 1
ATOM 1530 O O . ASN A 1 181 ? -11.859 -6.254 27.735 1.00 90.31 181 ASN A O 1
ATOM 1534 N N . ASN A 1 182 ? -10.070 -4.973 27.331 1.00 90.50 182 ASN A N 1
ATOM 1535 C CA . ASN A 1 182 ? -10.603 -3.789 28.004 1.00 90.50 182 ASN A CA 1
ATOM 1536 C C . ASN A 1 182 ? -11.510 -2.963 27.081 1.00 90.50 182 ASN A C 1
ATOM 1538 O O . ASN A 1 182 ? -12.222 -2.075 27.551 1.00 90.50 182 ASN A O 1
ATOM 1542 N N . ARG A 1 183 ? -11.464 -3.215 25.764 1.00 91.19 183 ARG A N 1
ATOM 1543 C CA . ARG A 1 183 ? -12.180 -2.425 24.761 1.00 91.19 183 ARG A CA 1
ATOM 1544 C C . ARG A 1 183 ? -12.483 -3.224 23.494 1.00 91.19 183 ARG A C 1
ATOM 1546 O O . ARG A 1 183 ? -11.592 -3.835 22.916 1.00 91.19 183 ARG A O 1
ATOM 1553 N N . ASP A 1 184 ? -13.723 -3.142 23.024 1.00 95.25 184 ASP A N 1
ATOM 1554 C CA . ASP A 1 184 ? -14.233 -3.826 21.824 1.00 95.25 184 ASP A CA 1
ATOM 1555 C C . ASP A 1 184 ? -14.857 -2.856 20.802 1.00 95.25 184 ASP A C 1
ATOM 1557 O O . ASP A 1 184 ? -15.627 -3.252 19.924 1.00 95.25 184 ASP A O 1
ATOM 1561 N N . PHE A 1 185 ? -14.542 -1.564 20.915 1.00 94.50 185 PHE A N 1
ATOM 1562 C CA . PHE A 1 185 ? -15.069 -0.528 20.034 1.00 94.50 185 PHE A CA 1
ATOM 1563 C C . PHE A 1 185 ? -14.073 0.603 19.783 1.00 94.50 185 PHE A C 1
ATOM 1565 O O . PHE A 1 185 ? -13.217 0.905 20.613 1.00 94.50 185 PHE A O 1
ATOM 1572 N N . VAL A 1 186 ? -14.223 1.292 18.657 1.00 93.38 186 VAL A N 1
ATOM 1573 C CA . VAL A 1 186 ? -13.499 2.529 18.322 1.00 93.38 186 VAL A CA 1
ATOM 1574 C C . VAL A 1 186 ? -14.461 3.706 18.208 1.00 93.38 186 VAL A C 1
ATOM 1576 O O . VAL A 1 186 ? -15.648 3.510 17.949 1.00 93.38 186 VAL A O 1
ATOM 1579 N N . ILE A 1 187 ? -13.955 4.919 18.436 1.00 90.94 187 ILE A N 1
ATOM 1580 C CA . ILE A 1 187 ? -14.735 6.155 18.302 1.00 90.94 187 ILE A CA 1
ATOM 1581 C C . ILE A 1 187 ? -14.353 6.852 17.001 1.00 90.94 187 ILE A C 1
ATOM 1583 O O . ILE A 1 187 ? -13.169 6.989 16.706 1.00 90.94 187 ILE A O 1
ATOM 1587 N N . TYR A 1 188 ? -15.362 7.359 16.302 1.00 89.50 188 TYR A N 1
ATOM 1588 C CA . TYR A 1 188 ? -15.221 8.327 15.225 1.00 89.50 188 TYR A CA 1
ATOM 1589 C C . TYR A 1 188 ? -16.058 9.571 15.514 1.00 89.50 188 TYR A C 1
ATOM 1591 O O . TYR A 1 188 ? -17.100 9.485 16.174 1.00 89.50 188 TYR A O 1
ATOM 1599 N N . ASP A 1 189 ? -15.619 10.704 14.974 1.00 89.19 189 ASP A N 1
ATOM 1600 C CA . ASP A 1 189 ? -16.411 11.929 14.970 1.00 89.19 189 ASP A CA 1
ATOM 1601 C C . ASP A 1 189 ? -17.707 11.703 14.186 1.00 89.19 189 ASP A C 1
ATOM 1603 O O . ASP A 1 189 ? -17.729 11.044 13.139 1.00 89.19 189 ASP A O 1
ATOM 1607 N N . TRP A 1 190 ? -18.814 12.218 14.716 1.00 90.00 190 TRP A N 1
ATOM 1608 C CA . TRP A 1 190 ? -20.092 12.161 14.024 1.00 90.00 190 TRP A CA 1
ATOM 1609 C C . TRP A 1 190 ? -20.192 13.297 13.002 1.00 90.00 190 TRP A C 1
ATOM 1611 O O . TRP A 1 190 ? -19.967 14.459 13.333 1.00 90.00 190 TRP A O 1
ATOM 1621 N N . TYR A 1 191 ? -20.614 12.967 11.782 1.00 83.25 191 TYR A N 1
ATOM 1622 C CA . TYR A 1 191 ? -20.983 13.948 10.759 1.00 83.25 191 TYR A CA 1
ATOM 1623 C C . TYR A 1 191 ? -22.443 13.727 10.342 1.00 83.25 191 TYR A C 1
ATOM 1625 O O . TYR A 1 191 ? -22.906 12.586 10.394 1.00 83.25 191 TYR A O 1
ATOM 1633 N N . PRO A 1 192 ? -23.168 14.770 9.894 1.00 80.50 192 PRO A N 1
ATOM 1634 C CA . PRO A 1 192 ? -24.584 14.666 9.518 1.00 80.50 192 PRO A CA 1
ATOM 1635 C C . PRO A 1 192 ? -24.896 13.597 8.463 1.00 80.50 192 PRO A C 1
ATOM 1637 O O . PRO A 1 192 ? -25.989 13.040 8.458 1.00 80.50 192 PRO A O 1
ATOM 1640 N N . GLU A 1 193 ? -23.927 13.297 7.599 1.00 74.81 193 GLU A N 1
ATOM 1641 C CA . GLU A 1 193 ? -24.007 12.276 6.548 1.00 74.81 193 GLU A CA 1
ATOM 1642 C C . GLU A 1 193 ? -23.884 10.842 7.096 1.00 74.81 193 GLU A C 1
ATOM 1644 O O . GLU A 1 193 ? -24.307 9.885 6.449 1.00 74.81 193 GLU A O 1
ATOM 1649 N N . TYR A 1 194 ? -23.348 10.678 8.310 1.00 68.00 194 TYR A N 1
ATOM 1650 C CA . TYR A 1 194 ? -23.324 9.406 9.025 1.00 68.00 194 TYR A CA 1
ATOM 1651 C C . TYR A 1 194 ? -24.607 9.259 9.842 1.00 68.00 194 TYR A C 1
ATOM 1653 O O . TYR A 1 194 ? -24.674 9.608 11.026 1.00 68.00 194 TYR A O 1
ATOM 1661 N N . SER A 1 195 ? -25.648 8.718 9.216 1.00 58.03 195 SER A N 1
ATOM 1662 C CA . SER A 1 195 ? -26.866 8.334 9.920 1.00 58.03 195 SER A CA 1
ATOM 1663 C C . SER A 1 195 ? -26.901 6.834 10.208 1.00 58.03 195 SER A C 1
ATOM 1665 O O . SER A 1 195 ? -26.657 6.011 9.331 1.00 58.03 195 SER A O 1
ATOM 1667 N N . GLU A 1 196 ? -27.321 6.540 11.439 1.00 67.81 196 GLU A N 1
ATOM 1668 C CA . GLU A 1 196 ? -27.888 5.287 11.947 1.00 67.81 196 GLU A CA 1
ATOM 1669 C C . GLU A 1 196 ? -26.993 4.384 12.801 1.00 67.81 196 GLU A C 1
ATOM 1671 O O . GLU A 1 196 ? -25.840 4.053 12.508 1.00 67.81 196 GLU A O 1
ATOM 1676 N N . ASN A 1 197 ? -27.625 3.922 13.881 1.00 83.31 197 ASN A N 1
ATOM 1677 C CA . ASN A 1 197 ? -27.214 2.716 14.565 1.00 83.31 197 ASN A CA 1
ATOM 1678 C C . ASN A 1 197 ? -27.330 1.569 13.556 1.00 83.31 197 ASN A C 1
ATOM 1680 O O . ASN A 1 197 ? -28.435 1.206 13.156 1.00 83.31 197 ASN A O 1
ATOM 1684 N N . LYS A 1 198 ? -26.203 1.006 13.129 1.00 89.69 198 LYS A N 1
ATOM 1685 C CA . LYS A 1 198 ? -26.172 -0.049 12.116 1.00 89.69 198 LYS A CA 1
ATOM 1686 C C . LYS A 1 198 ? -25.744 -1.349 12.764 1.00 89.69 198 LYS A C 1
ATOM 1688 O O . LYS A 1 198 ? -24.789 -1.375 13.530 1.00 89.69 198 LYS A O 1
ATOM 1693 N N . LYS A 1 199 ? -26.409 -2.449 12.423 1.00 92.88 199 LYS A N 1
ATOM 1694 C CA . LYS A 1 199 ? -25.897 -3.796 12.686 1.00 92.88 199 LYS A CA 1
ATOM 1695 C C . LYS A 1 199 ? -25.294 -4.330 11.394 1.00 92.88 199 LYS A C 1
ATOM 1697 O O . LYS A 1 199 ? -25.987 -4.383 10.380 1.00 92.88 199 LYS A O 1
ATOM 1702 N N . TYR A 1 200 ? -24.019 -4.692 11.429 1.00 91.50 200 TYR A N 1
ATOM 1703 C CA . TYR A 1 200 ? -23.322 -5.219 10.262 1.00 91.50 200 TYR A CA 1
ATOM 1704 C C . TYR A 1 200 ? -23.623 -6.709 10.095 1.00 91.50 200 TYR A C 1
ATOM 1706 O O . TYR A 1 200 ? -23.764 -7.452 11.075 1.00 91.50 200 TYR A O 1
ATOM 1714 N N . LYS A 1 201 ? -23.739 -7.155 8.846 1.00 92.19 201 LYS A N 1
ATOM 1715 C CA . LYS A 1 201 ? -23.791 -8.579 8.512 1.00 92.19 201 LYS A CA 1
ATOM 1716 C C . LYS A 1 201 ? -22.401 -9.198 8.723 1.00 92.19 201 LYS A C 1
ATOM 1718 O O . LYS A 1 201 ? -21.394 -8.499 8.588 1.00 92.19 201 LYS A O 1
ATOM 1723 N N . PRO A 1 202 ? -22.316 -10.507 9.022 1.00 89.75 202 PRO A N 1
ATOM 1724 C CA . PRO A 1 202 ? -21.037 -11.211 9.045 1.00 89.75 202 PRO A CA 1
ATOM 1725 C C . PRO A 1 202 ? -20.261 -10.975 7.745 1.00 89.75 202 PRO A C 1
ATOM 1727 O O . PRO A 1 202 ? -20.848 -11.028 6.665 1.00 89.75 202 PRO A O 1
ATOM 1730 N N . HIS A 1 203 ? -18.960 -10.711 7.863 1.00 86.88 203 HIS A N 1
ATOM 1731 C CA . HIS A 1 203 ? -18.036 -10.433 6.759 1.00 86.88 203 HIS A CA 1
ATOM 1732 C C . HIS A 1 203 ? -18.335 -9.183 5.917 1.00 86.88 203 HIS A C 1
ATOM 1734 O O . HIS A 1 203 ? -17.678 -8.985 4.900 1.00 86.88 203 HIS A O 1
ATOM 1740 N N . GLU A 1 204 ? -19.267 -8.318 6.335 1.00 90.25 204 GLU A N 1
ATOM 1741 C CA . GLU A 1 204 ? -19.586 -7.080 5.606 1.00 90.25 204 GLU A CA 1
ATOM 1742 C C . GLU A 1 204 ? -18.454 -6.052 5.712 1.00 90.25 204 GLU A C 1
ATOM 1744 O O . GLU A 1 204 ? -18.063 -5.463 4.710 1.00 90.25 204 GLU A O 1
ATOM 1749 N N . TYR A 1 205 ? -17.904 -5.863 6.918 1.00 92.31 205 TYR A N 1
ATOM 1750 C CA . TYR A 1 205 ? -16.799 -4.936 7.159 1.00 92.31 205 TYR A CA 1
ATOM 1751 C C . TYR A 1 205 ? -15.741 -5.562 8.052 1.00 92.31 205 TYR A C 1
ATOM 1753 O O . TYR A 1 205 ? -15.966 -5.832 9.236 1.00 92.31 205 TYR A O 1
ATOM 1761 N N . ARG A 1 206 ? -14.557 -5.746 7.475 1.00 95.62 206 ARG A N 1
ATOM 1762 C CA . ARG A 1 206 ? -13.373 -6.254 8.161 1.00 95.62 206 ARG A CA 1
ATOM 1763 C C . ARG A 1 206 ? -12.242 -5.249 8.026 1.00 95.62 206 ARG A C 1
ATOM 1765 O O . ARG A 1 206 ? -12.231 -4.448 7.092 1.00 95.62 206 ARG A O 1
ATOM 1772 N N . ALA A 1 207 ? -11.304 -5.288 8.957 1.00 96.88 207 ALA A N 1
ATOM 1773 C CA . ALA A 1 207 ? -10.133 -4.433 8.899 1.00 96.88 207 ALA A CA 1
ATOM 1774 C C . ALA A 1 207 ? -8.894 -5.141 9.431 1.00 96.88 207 ALA A C 1
ATOM 1776 O O . ALA A 1 207 ? -8.959 -5.879 10.416 1.00 96.88 207 ALA A O 1
ATOM 1777 N N . LEU A 1 208 ? -7.770 -4.884 8.773 1.00 97.81 208 LEU A N 1
ATOM 1778 C CA . LEU A 1 208 ? -6.443 -5.131 9.313 1.00 97.81 208 LEU A CA 1
ATOM 1779 C C . LEU A 1 208 ? -6.018 -3.889 10.089 1.00 97.81 208 LEU A C 1
ATOM 1781 O O . LEU A 1 208 ? -6.125 -2.774 9.585 1.00 97.81 208 LEU A O 1
ATOM 1785 N N . ILE A 1 209 ? -5.553 -4.082 11.314 1.00 97.81 209 ILE A N 1
ATOM 1786 C CA . ILE A 1 209 ? -5.105 -2.995 12.175 1.00 97.81 209 ILE A CA 1
ATOM 1787 C C . ILE A 1 209 ? -3.591 -3.028 12.248 1.00 97.81 209 ILE A C 1
ATOM 1789 O O . ILE A 1 209 ? -3.018 -4.060 12.614 1.00 97.81 209 ILE A O 1
ATOM 1793 N N . VAL A 1 210 ? -2.976 -1.895 11.937 1.00 97.62 210 VAL A N 1
ATOM 1794 C CA . VAL A 1 210 ? -1.554 -1.638 12.149 1.00 97.62 210 VAL A CA 1
ATOM 1795 C C . VAL A 1 210 ? -1.356 -0.678 13.319 1.00 97.62 210 VAL A C 1
ATOM 1797 O O . VAL A 1 210 ? -2.272 0.070 13.670 1.00 97.62 210 VAL A O 1
ATOM 1800 N N . ASN A 1 211 ? -0.184 -0.723 13.947 1.00 96.31 211 ASN A N 1
ATOM 1801 C CA . ASN A 1 211 ? 0.227 0.297 14.911 1.00 96.31 211 ASN A CA 1
ATOM 1802 C C . ASN A 1 211 ? 0.843 1.525 14.218 1.00 96.31 211 ASN A C 1
ATOM 1804 O O . ASN A 1 211 ? 0.941 1.574 12.996 1.00 96.31 211 ASN A O 1
ATOM 1808 N N . GLU A 1 212 ? 1.318 2.485 15.011 1.00 93.75 212 GLU A N 1
ATOM 1809 C CA . GLU A 1 212 ? 1.990 3.714 14.548 1.00 93.75 212 GLU A CA 1
ATOM 1810 C C . GLU A 1 212 ? 3.283 3.443 13.759 1.00 93.75 212 GLU A C 1
ATOM 1812 O O . GLU A 1 212 ? 3.768 4.306 13.032 1.00 93.75 212 GLU A O 1
ATOM 1817 N N . ASN A 1 213 ? 3.834 2.231 13.876 1.00 94.00 213 ASN A N 1
ATOM 1818 C CA . ASN A 1 213 ? 4.974 1.778 13.093 1.00 94.00 213 ASN A CA 1
ATOM 1819 C C . ASN A 1 213 ? 4.552 1.006 11.837 1.00 94.00 213 ASN A C 1
ATOM 1821 O O . ASN A 1 213 ? 5.422 0.454 11.181 1.00 94.00 213 ASN A O 1
ATOM 1825 N N . ASP A 1 214 ? 3.268 0.933 11.479 1.00 94.75 214 ASP A N 1
ATOM 1826 C CA . ASP A 1 214 ? 2.731 0.143 10.358 1.00 94.75 214 ASP A CA 1
ATOM 1827 C C . ASP A 1 214 ? 2.894 -1.386 10.502 1.00 94.75 214 ASP A C 1
ATOM 1829 O O . ASP A 1 214 ? 2.817 -2.137 9.525 1.00 94.75 214 ASP A O 1
ATOM 1833 N N . ASP A 1 215 ? 3.106 -1.881 11.722 1.00 95.94 215 ASP A N 1
ATOM 1834 C CA . ASP A 1 215 ? 3.161 -3.314 12.000 1.00 95.94 215 ASP A CA 1
ATOM 1835 C C . ASP A 1 215 ? 1.744 -3.857 12.200 1.00 95.94 215 ASP A C 1
ATOM 1837 O O . ASP A 1 215 ? 0.987 -3.354 13.031 1.00 95.94 215 ASP A O 1
ATOM 1841 N N . PHE A 1 216 ? 1.378 -4.912 11.472 1.00 97.25 216 PHE A N 1
ATOM 1842 C CA . PHE A 1 216 ? 0.072 -5.561 11.606 1.00 97.25 216 PHE A CA 1
ATOM 1843 C C . PHE A 1 216 ? -0.079 -6.182 12.993 1.00 97.25 216 PHE A C 1
ATOM 1845 O O . PHE A 1 216 ? 0.739 -7.004 13.392 1.00 97.25 216 PHE A O 1
ATOM 1852 N N . LYS A 1 217 ? -1.143 -5.815 13.717 1.00 97.94 217 LYS A N 1
ATOM 1853 C CA . LYS A 1 217 ? -1.411 -6.279 15.088 1.00 97.94 217 LYS A CA 1
ATOM 1854 C C . LYS A 1 217 ? -2.733 -7.000 15.260 1.00 97.94 217 LYS A C 1
ATOM 1856 O O . LYS A 1 217 ? -2.799 -7.901 16.095 1.00 97.94 217 LYS A O 1
ATOM 1861 N N . LEU A 1 218 ? -3.774 -6.637 14.510 1.00 97.81 218 LEU A N 1
ATOM 1862 C CA . LEU A 1 218 ? -5.095 -7.256 14.647 1.00 97.81 218 LEU A CA 1
ATOM 1863 C C . LEU A 1 218 ? -5.759 -7.462 13.286 1.00 97.81 218 LEU A C 1
ATOM 1865 O O . LEU A 1 218 ? -5.565 -6.684 12.355 1.00 97.81 218 LEU A O 1
ATOM 1869 N N . PHE A 1 219 ? -6.619 -8.467 13.209 1.00 97.81 219 PHE A N 1
ATOM 1870 C CA . PHE A 1 219 ? -7.656 -8.576 12.193 1.00 97.81 219 PHE A CA 1
ATOM 1871 C C . PHE A 1 219 ? -9.005 -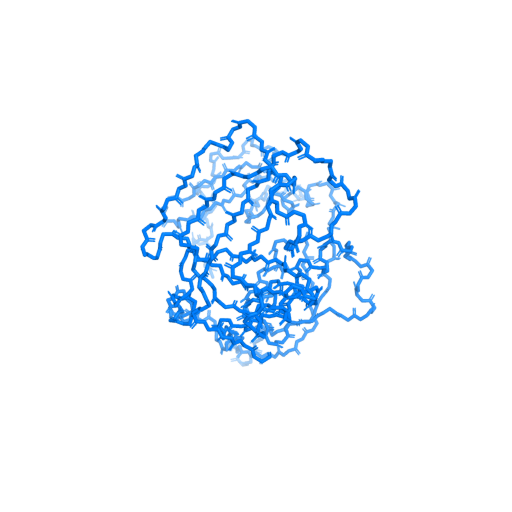8.540 12.902 1.00 97.81 219 PHE A C 1
ATOM 1873 O O . PHE A 1 219 ? -9.250 -9.347 13.801 1.00 97.81 219 PHE A O 1
ATOM 1880 N N . ILE A 1 220 ? -9.871 -7.597 12.537 1.00 97.25 220 ILE A N 1
ATOM 1881 C CA . ILE A 1 220 ? -11.151 -7.364 13.215 1.00 97.25 220 ILE A CA 1
ATOM 1882 C C . ILE A 1 220 ? -12.328 -7.430 12.243 1.00 97.25 220 ILE A C 1
ATOM 1884 O O . ILE A 1 220 ? -12.189 -7.194 11.042 1.00 97.25 220 ILE A O 1
ATOM 1888 N N . GLU A 1 221 ? -13.509 -7.714 12.782 1.00 96.44 221 GLU A N 1
ATOM 1889 C CA . GLU A 1 221 ? -14.789 -7.622 12.078 1.00 96.44 221 GLU A CA 1
ATOM 1890 C C . GLU A 1 221 ? -15.732 -6.705 12.849 1.00 96.44 221 GLU A C 1
ATOM 1892 O O . GLU A 1 221 ? -16.019 -6.957 14.022 1.00 96.44 221 GLU A O 1
ATOM 1897 N N . TYR A 1 222 ? -16.226 -5.657 12.191 1.00 95.12 222 TYR A N 1
ATOM 1898 C CA . TYR A 1 222 ? -17.194 -4.744 12.789 1.00 95.12 222 TYR A CA 1
ATOM 1899 C C . TYR A 1 222 ? -18.558 -5.421 12.919 1.00 95.12 222 TYR A C 1
ATOM 1901 O O . TYR A 1 222 ? -19.024 -6.102 12.009 1.00 95.12 222 TYR A O 1
ATOM 1909 N N . THR A 1 223 ? -19.216 -5.222 14.059 1.00 96.31 223 THR A N 1
ATOM 1910 C CA . THR A 1 223 ? -20.464 -5.918 14.418 1.00 96.31 223 THR A CA 1
ATOM 1911 C C . THR A 1 223 ? -21.657 -4.974 14.477 1.00 96.31 223 THR A C 1
ATOM 1913 O O . THR A 1 223 ? -22.743 -5.303 13.993 1.00 96.31 223 THR A O 1
ATOM 1916 N N . LYS A 1 224 ? -21.458 -3.768 15.014 1.00 95.19 224 LYS A N 1
ATOM 1917 C CA . LYS A 1 224 ? -22.457 -2.698 15.006 1.00 95.19 224 LYS A CA 1
ATOM 1918 C C . LYS A 1 224 ? -21.821 -1.317 15.135 1.00 95.19 224 LYS A C 1
ATOM 1920 O O . LYS A 1 224 ? -20.683 -1.193 15.583 1.00 95.19 224 LYS A O 1
ATOM 1925 N N . SER A 1 225 ? -22.567 -0.280 14.785 1.00 93.81 225 SER A N 1
ATOM 1926 C CA . SER A 1 225 ? -22.279 1.101 15.154 1.00 93.81 225 SER A CA 1
ATOM 1927 C C . SER A 1 225 ? -23.426 1.702 15.949 1.00 93.81 225 SER A C 1
ATOM 1929 O O . SER A 1 225 ? -24.585 1.374 15.704 1.00 93.81 225 SER A O 1
ATOM 1931 N N . GLU A 1 226 ? -23.102 2.588 16.884 1.00 93.56 226 GLU A N 1
ATOM 1932 C CA . GLU A 1 226 ? -24.073 3.369 17.646 1.00 93.56 226 GLU A CA 1
ATOM 1933 C C . GLU A 1 226 ? -23.641 4.831 17.723 1.00 93.56 226 GLU A C 1
ATOM 1935 O O . GLU A 1 226 ? -22.449 5.118 17.835 1.00 93.56 226 GLU A O 1
ATOM 1940 N N . VAL A 1 227 ? -24.604 5.751 17.696 1.00 92.69 227 VAL A N 1
ATOM 1941 C CA . VAL A 1 227 ? -24.349 7.169 17.976 1.00 92.69 227 VAL A CA 1
ATOM 1942 C C . VAL A 1 227 ? -24.672 7.452 19.440 1.00 92.69 227 VAL A C 1
ATOM 1944 O O . VAL A 1 227 ? -25.777 7.166 19.906 1.00 92.69 227 VAL A O 1
ATOM 1947 N N . LYS A 1 228 ? -23.709 8.016 20.169 1.00 92.38 228 LYS A N 1
ATOM 1948 C CA . LYS A 1 228 ? -23.845 8.424 21.575 1.00 92.38 228 LYS A CA 1
ATOM 1949 C C . LYS A 1 228 ? -23.369 9.858 21.747 1.00 92.38 228 LYS A C 1
ATOM 1951 O O . LYS A 1 228 ? -22.580 10.341 20.937 1.00 92.38 228 LYS A O 1
ATOM 1956 N N . THR A 1 229 ? -23.833 10.534 22.793 1.00 93.62 229 THR A N 1
ATOM 1957 C CA . THR A 1 229 ? -23.199 11.792 23.205 1.00 93.62 229 THR A CA 1
ATOM 1958 C C . THR A 1 229 ? -21.938 11.489 24.004 1.00 93.62 229 THR A C 1
ATOM 1960 O O . THR A 1 229 ? -21.840 10.434 24.640 1.00 93.62 229 THR A O 1
ATOM 1963 N N . TYR A 1 230 ? -20.963 12.396 24.002 1.00 94.38 230 TYR A N 1
ATOM 1964 C CA . TYR A 1 230 ? -19.767 12.226 24.821 1.00 94.38 230 TYR A CA 1
ATOM 1965 C C . TYR A 1 230 ? -20.117 12.113 26.311 1.00 94.38 230 TYR A C 1
ATOM 1967 O O . TYR A 1 230 ? -19.561 11.267 27.013 1.00 94.38 230 TYR A O 1
ATOM 1975 N N . LYS A 1 231 ? -21.121 12.867 26.780 1.00 94.75 231 LYS A N 1
ATOM 1976 C CA . LYS A 1 231 ? -21.656 12.760 28.145 1.00 94.75 231 LYS A CA 1
ATOM 1977 C C . LYS A 1 231 ? -22.039 11.330 28.535 1.00 94.75 231 LYS A C 1
ATOM 1979 O O . LYS A 1 231 ? -21.819 10.952 29.685 1.00 94.75 231 LYS A O 1
ATOM 1984 N N . ASP A 1 232 ? -22.572 10.541 27.601 1.00 92.75 232 ASP A N 1
ATOM 1985 C CA . ASP A 1 232 ? -22.992 9.155 27.854 1.00 92.75 232 ASP A CA 1
ATOM 1986 C C . ASP A 1 232 ? -21.807 8.192 28.001 1.00 92.75 232 ASP A C 1
ATOM 1988 O O . ASP A 1 232 ? -21.934 7.142 28.632 1.00 92.75 232 ASP A O 1
ATOM 1992 N N . ILE A 1 233 ? -20.654 8.527 27.413 1.00 92.12 233 ILE A N 1
ATOM 1993 C CA . ILE A 1 233 ? -19.502 7.620 27.303 1.00 92.12 233 ILE A CA 1
ATOM 1994 C C . ILE A 1 233 ? -18.249 8.117 28.032 1.00 92.12 233 ILE A C 1
ATOM 1996 O O . ILE A 1 233 ? -17.278 7.367 28.119 1.00 92.12 233 ILE A O 1
ATOM 2000 N N . LYS A 1 234 ? -18.252 9.328 28.604 1.00 91.69 234 LYS A N 1
ATOM 2001 C CA . LYS A 1 234 ? -17.073 9.937 29.255 1.00 91.69 234 LYS A CA 1
ATOM 2002 C C . LYS A 1 234 ? -16.507 9.152 30.444 1.00 91.69 234 LYS A C 1
ATOM 2004 O O . LYS A 1 234 ? -15.346 9.306 30.811 1.00 91.69 234 LYS A O 1
ATOM 2009 N N . ASN A 1 235 ? -17.320 8.283 31.049 1.00 88.69 235 ASN A N 1
ATOM 2010 C CA . ASN A 1 235 ? -16.871 7.365 32.103 1.00 88.69 235 ASN A CA 1
ATOM 2011 C C . ASN A 1 235 ? -16.065 6.181 31.550 1.00 88.69 235 ASN A C 1
ATOM 2013 O O . ASN A 1 235 ? -15.272 5.589 32.276 1.00 88.69 235 ASN A O 1
ATOM 2017 N N . ILE A 1 236 ? -16.287 5.836 30.281 1.00 85.19 236 ILE A N 1
ATOM 2018 C CA . ILE A 1 236 ? -15.619 4.744 29.570 1.00 85.19 236 ILE A CA 1
ATOM 2019 C C . ILE A 1 236 ? -14.371 5.286 28.867 1.00 85.19 236 ILE A C 1
ATOM 2021 O O . ILE A 1 236 ? -13.336 4.626 28.843 1.00 85.19 236 ILE A O 1
ATOM 2025 N N . ILE A 1 237 ? -14.454 6.497 28.306 1.00 81.81 237 ILE A N 1
ATOM 2026 C CA . ILE A 1 237 ? -13.370 7.129 27.551 1.00 81.81 237 ILE A CA 1
ATOM 2027 C C . ILE A 1 237 ? -13.193 8.564 28.018 1.00 81.81 237 ILE A C 1
ATOM 2029 O O . ILE A 1 237 ? -14.107 9.371 27.904 1.00 81.81 237 ILE A O 1
ATOM 2033 N N . LYS A 1 238 ? -11.990 8.871 28.504 1.00 83.38 238 LYS A N 1
ATOM 2034 C CA . LYS A 1 238 ? -11.596 10.218 28.915 1.00 83.38 238 LYS A CA 1
ATOM 2035 C C . LYS A 1 238 ? -10.768 10.858 27.810 1.00 83.38 238 LYS A C 1
ATOM 2037 O O . LYS A 1 238 ? -9.641 10.426 27.571 1.00 83.38 238 LYS A O 1
ATOM 2042 N N . ASP A 1 239 ? -11.349 11.844 27.143 1.00 83.62 239 ASP A N 1
ATOM 2043 C CA . ASP A 1 239 ? -10.699 12.654 26.117 1.00 83.62 239 ASP A CA 1
ATOM 2044 C C . ASP A 1 239 ? -11.164 14.111 26.250 1.00 83.62 239 ASP A C 1
ATOM 2046 O O . ASP A 1 239 ? -12.339 14.429 26.056 1.00 83.62 239 ASP A O 1
ATOM 2050 N N . ASP A 1 240 ? -10.241 14.999 26.613 1.00 86.62 240 ASP A N 1
ATOM 2051 C CA . ASP A 1 240 ? -10.544 16.399 26.928 1.00 86.62 240 ASP A CA 1
ATOM 2052 C C . ASP A 1 240 ? -10.932 17.222 25.689 1.00 86.62 240 ASP A C 1
ATOM 2054 O O . ASP A 1 240 ? -11.355 18.373 25.814 1.00 86.62 240 ASP A O 1
ATOM 2058 N N . LYS A 1 241 ? -10.810 16.650 24.482 1.00 90.75 241 LYS A N 1
ATOM 2059 C CA . LYS A 1 241 ? -11.184 17.335 23.240 1.00 90.75 241 LYS A CA 1
ATOM 2060 C C . LYS A 1 241 ? -12.697 17.417 23.018 1.00 90.75 241 LYS A C 1
ATOM 2062 O O . LYS A 1 241 ? -13.138 18.291 22.276 1.00 90.75 241 LYS A O 1
ATOM 2067 N N . TYR A 1 242 ? -13.477 16.520 23.626 1.00 91.62 242 TYR A N 1
ATOM 2068 C CA . TYR A 1 242 ? -14.924 16.443 23.419 1.00 91.62 242 TYR A CA 1
ATOM 2069 C C . TYR A 1 242 ? -15.702 17.168 24.519 1.00 91.62 242 TYR A C 1
ATOM 2071 O O . TYR A 1 242 ? -15.381 17.095 25.707 1.00 91.62 242 TYR A O 1
ATOM 2079 N N . LYS A 1 243 ? -16.778 17.841 24.119 1.00 93.69 243 LYS A N 1
ATOM 2080 C CA . LYS A 1 243 ? -17.770 18.458 25.006 1.00 93.69 243 LYS A CA 1
ATOM 2081 C C . LYS A 1 243 ? -18.919 17.492 25.245 1.00 93.69 243 LYS A C 1
ATOM 2083 O O . LYS A 1 243 ? -19.205 16.649 24.407 1.00 93.69 243 LYS A O 1
ATOM 2088 N N . ASP A 1 244 ? -19.611 17.641 26.373 1.00 93.50 244 ASP A N 1
ATOM 2089 C CA . ASP A 1 244 ? -20.689 16.730 26.793 1.00 93.50 244 ASP A CA 1
ATOM 2090 C C . ASP A 1 244 ? -21.748 16.480 25.693 1.00 93.50 244 ASP A C 1
ATOM 2092 O O . ASP A 1 244 ? -22.192 15.342 25.531 1.00 93.50 244 ASP A O 1
ATOM 2096 N N . ASP A 1 245 ? -22.099 17.504 24.911 1.00 93.50 245 ASP A N 1
ATOM 2097 C CA . ASP A 1 245 ? -23.129 17.426 23.864 1.00 93.50 245 ASP A CA 1
ATOM 2098 C C . ASP A 1 245 ? -22.609 16.941 22.494 1.00 93.50 245 ASP A C 1
ATOM 2100 O O . ASP A 1 245 ? -23.405 16.757 21.566 1.00 93.50 245 ASP A O 1
ATOM 2104 N N . ASP A 1 246 ? -21.299 16.710 22.345 1.00 92.31 246 ASP A N 1
ATOM 2105 C CA . ASP A 1 246 ? -20.721 16.234 21.086 1.00 92.31 246 ASP A CA 1
ATOM 2106 C C . ASP A 1 246 ? -21.219 14.818 20.778 1.00 92.31 246 ASP A C 1
ATOM 2108 O O . ASP A 1 246 ? -21.195 13.920 21.625 1.00 92.31 246 ASP A O 1
ATOM 2112 N N . LYS A 1 247 ? -21.675 14.605 19.540 1.00 92.44 247 LYS A N 1
ATOM 2113 C CA . LYS A 1 247 ? -22.087 13.285 19.056 1.00 92.44 247 LYS A CA 1
ATOM 2114 C C . LYS A 1 247 ? -20.879 12.516 18.547 1.00 92.44 247 LYS A C 1
ATOM 2116 O O . LYS A 1 247 ? -20.061 13.047 17.803 1.00 92.44 247 LYS A O 1
ATOM 2121 N N . LEU A 1 248 ? -20.822 11.238 18.898 1.00 92.50 248 LEU A N 1
ATOM 2122 C CA . LEU A 1 248 ? -19.736 10.330 18.559 1.00 92.50 248 LEU A CA 1
ATOM 2123 C C . LEU A 1 248 ? -20.300 9.019 18.024 1.00 92.50 248 LEU A C 1
ATOM 2125 O O . LEU A 1 248 ? -21.336 8.536 18.489 1.00 92.50 248 LEU A O 1
ATOM 2129 N N . VAL A 1 249 ? -19.601 8.427 17.058 1.00 92.44 249 VAL A N 1
ATOM 2130 C CA . VAL A 1 249 ? -19.932 7.113 16.503 1.00 92.44 249 VAL A CA 1
ATOM 2131 C C . VAL A 1 249 ? -19.039 6.067 17.151 1.00 92.44 249 VAL A C 1
ATOM 2133 O O . VAL A 1 249 ? -17.830 6.047 16.932 1.00 92.44 249 VAL A O 1
ATOM 2136 N N . LEU A 1 250 ? -19.635 5.158 17.913 1.00 93.50 250 LEU A N 1
ATOM 2137 C CA . LEU A 1 250 ? -18.955 3.981 18.439 1.00 93.50 250 LEU A CA 1
ATOM 2138 C C . LEU A 1 250 ? -19.121 2.851 17.431 1.00 93.50 250 LEU A C 1
ATOM 2140 O O . LEU A 1 250 ? -20.246 2.421 17.185 1.00 93.50 250 LEU A O 1
ATOM 2144 N N . LYS A 1 251 ? -18.026 2.350 16.857 1.00 94.00 251 LYS A N 1
ATOM 2145 C CA . LYS A 1 251 ? -18.040 1.130 16.036 1.00 94.00 251 LYS A CA 1
ATOM 2146 C C . LYS A 1 251 ? -17.485 -0.031 16.842 1.00 94.00 251 LYS A C 1
ATOM 2148 O O . LYS A 1 251 ? -16.295 -0.060 17.143 1.00 94.00 251 LYS A O 1
ATOM 2153 N N . TYR A 1 252 ? -18.356 -0.975 17.160 1.00 95.88 252 TYR A N 1
ATOM 2154 C CA . TYR A 1 252 ? -18.024 -2.205 17.864 1.00 95.88 252 TYR A CA 1
ATOM 2155 C C . TYR A 1 252 ? -17.491 -3.244 16.887 1.00 95.88 252 TYR A C 1
ATOM 2157 O O . TYR A 1 252 ? -17.923 -3.307 15.731 1.00 95.88 252 TYR A O 1
ATOM 2165 N N . PHE A 1 253 ? -16.589 -4.087 17.364 1.00 97.06 253 PHE A N 1
ATOM 2166 C CA . PHE A 1 253 ? -15.970 -5.144 16.585 1.00 97.06 253 PHE A CA 1
ATOM 2167 C C . PHE A 1 253 ? -15.703 -6.379 17.441 1.00 97.06 253 PHE A C 1
ATOM 2169 O O . PHE A 1 253 ? -15.759 -6.349 18.666 1.00 97.06 253 PHE A O 1
ATOM 2176 N N . LYS A 1 254 ? -15.385 -7.484 16.773 1.00 96.62 254 LYS A N 1
ATOM 2177 C CA . LYS A 1 254 ? -14.734 -8.644 17.384 1.00 96.62 254 LYS A CA 1
ATOM 2178 C C . LYS A 1 254 ? -13.356 -8.829 16.765 1.00 96.62 254 LYS A C 1
ATOM 2180 O O . LYS A 1 254 ? -13.169 -8.570 15.573 1.00 96.62 254 LYS A O 1
ATOM 2185 N N . VAL A 1 255 ? -12.411 -9.304 17.564 1.00 97.38 255 VAL A N 1
ATOM 2186 C CA . VAL A 1 255 ? -11.085 -9.689 17.079 1.00 97.38 255 VAL A CA 1
ATOM 2187 C C . VAL A 1 255 ? -11.191 -11.072 16.438 1.00 97.38 255 VAL A C 1
ATOM 2189 O O . VAL A 1 255 ? -11.643 -12.023 17.071 1.00 97.38 255 VAL A O 1
ATOM 2192 N N . LEU A 1 256 ? -10.821 -11.166 15.163 1.00 96.38 256 LEU A N 1
ATOM 2193 C CA . LEU A 1 256 ? -10.727 -12.420 14.417 1.00 96.38 256 LEU A CA 1
ATOM 2194 C C . LEU A 1 256 ? -9.358 -13.078 14.606 1.00 96.38 256 LEU A C 1
ATOM 2196 O O . LEU A 1 256 ? -9.267 -14.300 14.653 1.00 96.38 256 LEU A O 1
ATOM 2200 N N . GLU A 1 257 ? -8.302 -12.267 14.695 1.00 97.12 257 GLU A N 1
ATOM 2201 C CA . GLU A 1 257 ? -6.920 -12.725 14.843 1.00 97.12 257 GLU A CA 1
ATOM 2202 C C . GLU A 1 257 ? -6.056 -11.633 15.476 1.00 97.12 257 GLU A C 1
ATOM 2204 O O . GLU A 1 257 ? -6.287 -10.440 15.260 1.00 97.12 257 GLU A O 1
ATOM 2209 N N . MET A 1 258 ? -5.055 -12.051 16.247 1.00 96.94 258 MET A N 1
ATOM 2210 C CA . MET A 1 258 ? -4.014 -11.181 16.787 1.00 96.94 258 MET A CA 1
ATOM 2211 C C . MET A 1 258 ? -2.675 -11.596 16.189 1.00 96.94 258 MET A C 1
ATOM 2213 O O . MET A 1 258 ? -2.371 -12.785 16.120 1.00 96.94 258 MET A O 1
ATOM 2217 N N . PHE A 1 259 ? -1.886 -10.610 15.786 1.00 95.44 259 PHE A N 1
ATOM 2218 C CA . PHE A 1 259 ? -0.535 -10.797 15.276 1.00 95.44 259 PHE A CA 1
ATOM 2219 C C . PHE A 1 259 ? 0.486 -10.354 16.335 1.00 95.44 259 PHE A C 1
ATOM 2221 O O . PHE A 1 259 ? 0.191 -9.491 17.184 1.00 95.44 259 PHE A O 1
ATOM 2228 N N . GLU A 1 260 ? 1.663 -10.977 16.291 1.00 84.50 260 GLU A N 1
ATOM 2229 C CA . GLU A 1 260 ? 2.806 -10.656 17.156 1.00 84.50 260 GLU A CA 1
ATOM 2230 C C . GLU A 1 260 ? 3.426 -9.294 16.799 1.00 84.50 260 GLU A C 1
ATOM 2232 O O . GLU A 1 260 ? 3.578 -8.954 15.606 1.00 84.50 260 GLU A O 1
#

Sequence (260 aa):
MTEEEYNNFVKRYDKFNNNNLPTPFWDEERQVLEYVHFYKNKGTKKLDVSSTLEYSLGDITNASLYYPFNAKIIISYLEKNKRIFNIEVGHSHEHCFEDVVKALYYSPESFSISKEDEKFYSKQQLEYLGRVQKYLLFIGLKDIESQKIPVSRFRNKKQSKYDGAYVHEYSDKLISDIKNNNRDFVIYDWYPEYSENKKYKPHEYRALIVNENDDFKLFIEYTKSEVKTYKDIKNIIKDDKYKDDDKLVLKYFKVLEMFE

Secondary structure (DSSP, 8-state):
--HHHHHHHHHTTGGGTT-SS-EEEEETTTTEEEEEEEEEETTEEEEEEES-HHHHHHHHHT----EEEEEEEEEEEEETTEEEEEEEEEEEEESSHHHHHHHHHH-TTT-B--TTTGGGS-HHHHHHHHHHHHHHHHTT-----SSS--GGGTT-HHHHTTTTEEEEE--HHHHHHHHTTS--EEEEE--TT----EEPPTTSSEEEEE-TT--EEEEEEEEEEEEEEHHHHTTT---TT--TT-EEEEEEEEEEEE--

Radius of gyration: 25.33 Å; chains: 1; bounding box: 56×36×72 Å

Foldseek 3Di:
DDPVVVVVVVVVCVVQAPPPAFDWDQDPVVRATWGWHWDADPNDIDIDIHNDRQVRVCVVVVVFAKQKKWFFDWDWDADPNDIDTDTDTDIDIDRDLVVLLVRCLQGLPSIDADPVRCVSDDPVSVVVSQLSSLVCVQLVNHHDPDPDDDCCSVVRPSVVVCPQAAEDEDEPVVLVCVVVVVDFKDKDFDDPVDDDWDADDPPRYWYFYAYPSSHTFFIKDWGIKDKDFCLVCCVSDPDPVHDRRGIMIITGIDTPDGDD

pLDDT: mean 91.16, std 5.98, range [58.03, 98.56]